Protein AF-A0A4P5YP38-F1 (afdb_monomer_lite)

Secondary structure (DSSP, 8-state):
-------TT-EEHHHHHHHHT--HHHHHHHHHHHS-S-PEEPTTS-EEE-HHHHHHHHHHHHHHHTT--HHHHEETTEE--S--TTTS--PPP-HHHHTSPPPPTTHHHHHHHHHHHHHHTT-HHHHHHHHHHHHHHS-TTTHIIIIIHHHHHHHHHHHHTT-PPTTTHHHHHHHHHHHHHHHHHSPPPTTPEEEEESSSSHHHHHHHHHHHHHHHHTT--EEE-SSPSSSS--SSS--EEEEESS--S-----BPSSSS-THHHHHHTT-----------

pLDDT: mean 73.92, std 20.66, range [22.69, 97.19]

Sequence (281 aa):
MVASNLPDGMLTIHQVAEATGLTPSLLRIWESRYGWPTPRRLANGYRTYHPRQLDDIRRVAELVHAGKPIGSIISDGLPSWPSDPARAPRRPRLSAARGLPAAPAGEAASLREDLLNALENDRAPAAEAALQRLAWVVRPADEALSGLLPALVGSAELAAAGRPLRDGNRLLELVANRARQLLRASRAAPGAVRIAPLGACLEARAVAAVAAWLLTMRGTSVVLSDAALGEGCGQAGWWLAADKAPASGPDGRIDSLGLDGAVAVATLLREALPWRVAKAA

Foldseek 3Di:
DDPDPDPPQKDFLVRLCVLQVHDSVVQVVCCVPQVPPPFDADPVRTGIDHPVSSVVSNQLSVVVVVVDDSVVQRDNNDGDHPDDPVPDPPQDQLCLLVPQDAFDPDPLNVLLVQLSVCLSVLNQVSNQVSLVVCVVPPDLLRSLNSRLSSLLSSQLSCVVVVHGRVVSLVVLVSLLVSLVVSLVVDDADPFAKEKEFQEDDSSSSSVRSSLQSLLVSVVGRYDYDPDHHDHDPPPSWGWMFIDTPPDDDRPGDTHTCDPPDSCGVVVSVPDSDDDDDDDDD

Structure (mmCIF, N/CA/C/O backbone):
data_AF-A0A4P5YP38-F1
#
_entry.id   AF-A0A4P5YP38-F1
#
loop_
_atom_site.group_PDB
_atom_site.id
_atom_site.type_symbol
_atom_site.label_atom_id
_atom_site.label_alt_id
_atom_site.label_comp_id
_atom_site.label_asym_id
_atom_site.label_entity_id
_atom_site.label_seq_id
_atom_site.pdbx_PDB_ins_code
_atom_site.Cartn_x
_atom_site.Cartn_y
_atom_site.Cartn_z
_atom_site.occupancy
_atom_site.B_iso_or_equiv
_atom_site.auth_seq_id
_atom_site.auth_comp_id
_atom_site.auth_asym_id
_atom_site.auth_atom_id
_atom_site.pdbx_PDB_model_num
ATOM 1 N N . MET A 1 1 ? -28.132 9.663 53.295 1.00 35.62 1 MET A N 1
ATOM 2 C CA . MET A 1 1 ? -28.978 9.721 52.084 1.00 35.62 1 MET A CA 1
ATOM 3 C C . MET A 1 1 ? -29.095 11.180 51.676 1.00 35.62 1 MET A C 1
ATOM 5 O O . MET A 1 1 ? -29.739 11.930 52.391 1.00 35.62 1 MET A O 1
ATOM 9 N N . VAL A 1 2 ? -28.410 11.609 50.612 1.00 40.59 2 VAL A N 1
ATOM 10 C CA . VAL A 1 2 ? -28.562 12.968 50.061 1.00 40.59 2 VAL A CA 1
ATOM 11 C C . VAL A 1 2 ? -29.213 12.819 48.694 1.00 40.59 2 VAL A C 1
ATOM 13 O O . VAL A 1 2 ? -28.587 12.329 47.756 1.00 40.59 2 VAL A O 1
ATOM 16 N N . ALA A 1 3 ? -30.492 13.177 48.621 1.00 44.34 3 ALA A N 1
ATOM 17 C CA . ALA A 1 3 ? -31.224 13.318 47.374 1.00 44.34 3 ALA A CA 1
ATOM 18 C C . ALA A 1 3 ? -30.695 14.568 46.656 1.00 44.34 3 ALA A C 1
ATOM 20 O O . ALA A 1 3 ? -31.092 15.693 46.948 1.00 44.34 3 ALA A O 1
ATOM 21 N N . SER A 1 4 ? -29.721 14.373 45.771 1.00 54.34 4 SER A N 1
ATOM 22 C CA . SER A 1 4 ? -29.207 15.430 44.903 1.00 54.34 4 SER A CA 1
ATOM 23 C C . SER A 1 4 ? -30.188 15.632 43.754 1.00 54.34 4 SER A C 1
ATOM 25 O O . SER A 1 4 ? -30.425 14.695 42.995 1.00 54.34 4 SER A O 1
ATOM 27 N N . ASN A 1 5 ? -30.732 16.845 43.634 1.00 54.81 5 ASN A N 1
ATOM 28 C CA . ASN A 1 5 ? -31.546 17.316 42.511 1.00 54.81 5 ASN A CA 1
ATOM 29 C C . ASN A 1 5 ? -30.750 17.166 41.198 1.00 54.81 5 ASN A C 1
ATOM 31 O O . ASN A 1 5 ? -29.996 18.056 40.798 1.00 54.81 5 ASN A O 1
ATOM 35 N N . LEU A 1 6 ? -30.838 1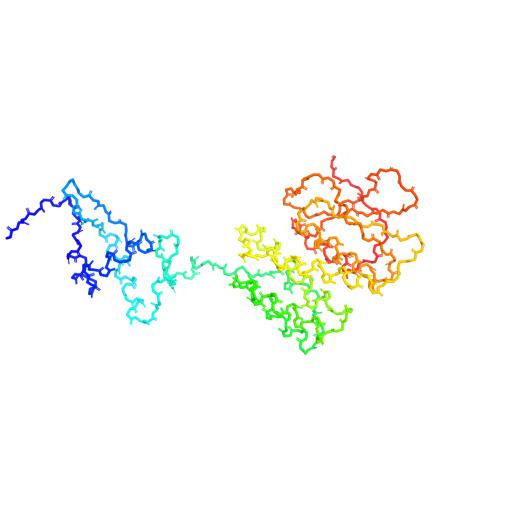5.996 40.570 1.00 61.91 6 LEU A N 1
ATOM 36 C CA . LEU A 1 6 ? -30.317 15.761 39.231 1.00 61.91 6 LEU A CA 1
ATOM 37 C C . LEU A 1 6 ? -31.281 16.426 38.245 1.00 61.91 6 LEU A C 1
ATOM 39 O O . LEU A 1 6 ? -32.489 16.268 38.405 1.00 61.91 6 LEU A O 1
ATOM 43 N N . PRO A 1 7 ? -30.788 17.164 37.238 1.00 63.50 7 PRO A N 1
ATOM 44 C CA . PRO A 1 7 ? -31.647 17.649 36.164 1.00 63.50 7 PRO A CA 1
ATOM 45 C C . PRO A 1 7 ? -32.376 16.464 35.514 1.00 63.50 7 PRO A C 1
ATOM 47 O O . PRO A 1 7 ? -31.765 15.406 35.330 1.00 63.50 7 PRO A O 1
ATOM 50 N N . ASP A 1 8 ? -33.664 16.644 35.207 1.00 64.56 8 ASP A N 1
ATOM 51 C CA . ASP A 1 8 ? -34.592 15.563 34.853 1.00 64.56 8 ASP A CA 1
ATOM 52 C C . ASP A 1 8 ? -33.991 14.560 33.859 1.00 64.56 8 ASP A C 1
ATOM 54 O O . ASP A 1 8 ? -33.591 14.894 32.741 1.00 64.56 8 ASP A O 1
ATOM 58 N N . GLY A 1 9 ? -33.901 13.305 34.306 1.00 75.25 9 GLY A N 1
ATOM 59 C CA . GLY A 1 9 ? -33.415 12.174 33.519 1.00 75.25 9 GLY A CA 1
ATOM 60 C C . GLY A 1 9 ? -31.901 11.934 33.537 1.00 75.25 9 GLY A C 1
ATOM 61 O O . GLY A 1 9 ? -31.472 10.916 33.006 1.00 75.25 9 GLY A O 1
ATOM 62 N N . MET A 1 10 ? -31.066 12.790 34.138 1.00 83.19 10 MET A N 1
ATOM 63 C CA . MET A 1 10 ? -29.625 12.507 34.239 1.00 83.19 10 MET A CA 1
ATOM 64 C C . MET A 1 10 ? -29.289 11.477 35.321 1.00 83.19 10 MET A C 1
ATOM 66 O O . MET A 1 10 ? -29.882 11.446 36.396 1.00 83.19 10 MET A O 1
ATOM 70 N N . LEU A 1 11 ? -28.270 10.662 35.047 1.00 88.00 11 LEU A N 1
ATOM 71 C CA . LEU A 1 11 ? -27.847 9.554 35.900 1.00 88.00 11 LEU A CA 1
ATOM 72 C C . LEU A 1 11 ? -26.473 9.815 36.508 1.00 88.00 11 LEU A C 1
ATOM 74 O O . LEU A 1 11 ? -25.556 10.280 35.836 1.00 88.00 11 LEU A O 1
ATOM 78 N N . THR A 1 12 ? -26.298 9.471 37.777 1.00 93.25 12 THR A N 1
ATOM 79 C CA . THR A 1 12 ? -24.990 9.481 38.443 1.00 93.25 12 THR A CA 1
ATOM 80 C C . THR A 1 12 ? -24.122 8.313 37.982 1.00 93.25 12 THR A C 1
ATOM 82 O O . THR A 1 12 ? -24.615 7.297 37.497 1.00 93.25 12 THR A O 1
ATOM 85 N N . ILE A 1 13 ? -22.810 8.405 38.215 1.00 93.25 13 ILE A N 1
ATOM 86 C CA . ILE A 1 13 ? -21.891 7.290 37.937 1.00 93.25 13 ILE A CA 1
ATOM 87 C C . ILE A 1 13 ? -22.262 5.997 38.681 1.00 93.25 13 ILE A C 1
ATOM 89 O O . ILE A 1 13 ? -22.020 4.916 38.158 1.00 93.25 13 ILE A O 1
ATOM 93 N N . HIS A 1 14 ? -22.859 6.098 39.874 1.00 92.50 14 HIS A N 1
ATOM 94 C CA . HIS A 1 14 ? -23.302 4.932 40.641 1.00 92.50 14 HIS A CA 1
ATOM 95 C C . HIS A 1 14 ? -24.531 4.277 40.009 1.00 92.50 14 HIS A C 1
ATOM 97 O O . HIS A 1 14 ? -24.543 3.063 39.850 1.00 92.50 14 HIS A O 1
ATOM 103 N N . GLN A 1 15 ? -25.504 5.074 39.561 1.00 91.94 15 GLN A N 1
ATOM 104 C CA . GLN A 1 15 ? -26.675 4.562 38.840 1.00 91.94 15 GLN A CA 1
ATOM 105 C C . GLN A 1 15 ? -26.286 3.925 37.499 1.00 91.94 15 GLN A C 1
ATOM 107 O O . GLN A 1 15 ? -26.813 2.879 37.136 1.00 91.94 15 GLN A O 1
ATOM 112 N N . VAL A 1 16 ? -25.334 4.518 36.769 1.00 92.50 16 VAL A N 1
ATOM 113 C CA . VAL A 1 16 ? -24.811 3.936 35.520 1.00 92.50 16 VAL A CA 1
ATOM 114 C C . VAL A 1 16 ? -24.068 2.627 35.786 1.00 92.50 16 VAL A C 1
ATOM 116 O O . VAL A 1 16 ? -24.263 1.661 35.052 1.00 92.50 16 VAL A O 1
ATOM 119 N N . ALA A 1 17 ? -23.238 2.575 36.830 1.00 93.56 17 ALA A N 1
ATOM 120 C CA . ALA A 1 17 ? -22.525 1.367 37.243 1.00 93.56 17 ALA A CA 1
ATOM 121 C C . ALA A 1 17 ? -23.495 0.219 37.568 1.00 93.56 17 ALA A C 1
ATOM 123 O O . ALA A 1 17 ? -23.370 -0.870 37.014 1.00 93.56 17 ALA A O 1
ATOM 124 N N . GLU A 1 18 ? -24.515 0.492 38.381 1.00 92.38 18 GLU A N 1
ATOM 125 C CA . GLU A 1 18 ? -25.563 -0.474 38.724 1.00 92.38 18 GLU A CA 1
ATOM 126 C C . GLU A 1 18 ? -26.318 -0.967 37.479 1.00 92.38 18 GLU A C 1
ATOM 128 O O . GLU A 1 18 ? -26.490 -2.166 37.283 1.00 92.38 18 GLU A O 1
ATOM 133 N N . ALA A 1 19 ? -26.682 -0.055 36.575 1.00 89.56 19 ALA A N 1
ATOM 134 C CA . ALA A 1 19 ? -27.442 -0.372 35.369 1.00 89.56 19 ALA A CA 1
ATOM 135 C C . ALA A 1 19 ? -26.646 -1.084 34.255 1.00 89.56 19 ALA A C 1
ATOM 137 O O . ALA A 1 19 ? -27.251 -1.50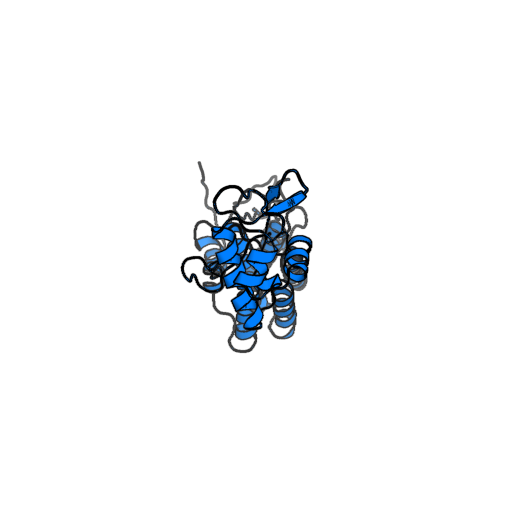4 33.265 1.00 89.56 19 ALA A O 1
ATOM 138 N N . THR A 1 20 ? -25.316 -1.162 34.364 1.00 90.81 20 THR A N 1
ATOM 139 C CA . THR A 1 20 ? -24.418 -1.746 33.342 1.00 90.81 20 THR A CA 1
ATOM 140 C C . THR A 1 20 ? -23.585 -2.913 33.867 1.00 90.81 20 THR A C 1
ATOM 142 O O . THR A 1 20 ? -22.894 -3.564 33.086 1.00 90.81 20 THR A O 1
ATOM 145 N N . GLY A 1 21 ? -23.609 -3.168 35.179 1.00 91.25 21 GLY A N 1
ATOM 146 C CA . GLY A 1 21 ? -22.747 -4.159 35.829 1.00 91.25 21 GLY A CA 1
ATOM 147 C C . GLY A 1 21 ? -21.264 -3.766 35.877 1.00 91.25 21 GLY A C 1
ATOM 148 O O . GLY A 1 21 ? -20.426 -4.576 36.268 1.00 91.25 21 GLY A O 1
ATOM 149 N N . LEU A 1 22 ? -20.910 -2.538 35.484 1.00 93.12 22 LEU A N 1
ATOM 150 C CA . LEU A 1 22 ? -19.542 -2.019 35.551 1.00 93.12 22 LEU A CA 1
ATOM 151 C C . LEU A 1 22 ? -19.266 -1.384 36.918 1.00 93.12 22 LEU A C 1
ATOM 153 O O . LEU A 1 22 ? -20.172 -0.932 37.609 1.00 93.12 22 LEU A O 1
ATOM 157 N N . THR A 1 23 ? -17.992 -1.258 37.299 1.00 94.62 23 THR A N 1
ATOM 158 C CA . THR A 1 23 ? -17.627 -0.494 38.504 1.00 94.62 23 THR A CA 1
ATOM 159 C C . THR A 1 23 ? -17.466 1.000 38.186 1.00 94.62 23 THR A C 1
ATOM 161 O O . THR A 1 23 ? -16.978 1.352 37.105 1.00 94.62 23 THR A O 1
ATOM 164 N N . PRO A 1 24 ? -17.771 1.919 39.128 1.00 95.44 24 PRO A N 1
ATOM 165 C CA . PRO A 1 24 ? -17.504 3.348 38.940 1.00 95.44 24 PRO A CA 1
ATOM 166 C C . PRO A 1 24 ? -16.032 3.650 38.625 1.00 95.44 24 PRO A C 1
ATOM 168 O O . PRO A 1 24 ? -15.732 4.587 37.888 1.00 95.44 24 PRO A O 1
ATOM 171 N N . SER A 1 25 ? -15.106 2.855 39.169 1.00 95.12 25 SER A N 1
ATOM 172 C CA . SER A 1 25 ? -13.671 2.968 38.895 1.00 95.12 25 SER A CA 1
ATOM 173 C C . SER A 1 25 ? -13.334 2.632 37.442 1.00 95.12 25 SER A C 1
ATOM 175 O O . SER A 1 25 ? -12.561 3.356 36.821 1.00 95.12 25 SER A O 1
ATOM 177 N N . LEU A 1 26 ? -13.948 1.591 36.872 1.00 93.81 26 LEU A N 1
ATOM 178 C CA . LEU A 1 26 ? -13.728 1.203 35.479 1.00 93.81 26 LEU A CA 1
ATOM 179 C C . LEU A 1 26 ? -14.237 2.272 34.503 1.00 93.81 26 LEU A C 1
ATOM 181 O O . LEU A 1 26 ? -13.518 2.639 33.578 1.00 93.81 26 LEU A O 1
ATOM 185 N N . LEU A 1 27 ? -15.415 2.850 34.768 1.00 94.00 27 LEU A N 1
ATOM 186 C CA . LEU A 1 27 ? -15.954 3.968 33.982 1.00 94.00 27 LEU A CA 1
ATOM 187 C C . LEU A 1 27 ? -15.015 5.187 33.983 1.00 94.00 27 LEU A C 1
ATOM 189 O O . LEU A 1 27 ? -14.834 5.823 32.948 1.00 94.00 27 LEU A O 1
ATOM 193 N N . ARG A 1 28 ? -14.371 5.489 35.120 1.00 94.06 28 ARG A N 1
ATOM 194 C CA . ARG A 1 28 ? -13.370 6.570 35.220 1.00 94.06 28 ARG A CA 1
ATOM 195 C C . ARG A 1 28 ? -12.100 6.264 34.428 1.00 94.06 28 ARG A C 1
ATOM 197 O O . ARG A 1 28 ? -11.549 7.169 33.813 1.00 94.06 28 ARG A O 1
ATOM 204 N N . ILE A 1 29 ? -11.639 5.010 34.445 1.00 94.19 29 ILE A N 1
ATOM 205 C CA . ILE A 1 29 ? -10.477 4.578 33.653 1.00 94.19 29 ILE A CA 1
ATOM 206 C C . ILE A 1 29 ? -10.779 4.714 32.160 1.00 94.19 29 ILE A C 1
ATOM 208 O O . ILE A 1 29 ? -9.927 5.176 31.402 1.00 94.19 29 ILE A O 1
ATOM 212 N N . TRP A 1 30 ? -11.983 4.324 31.735 1.00 94.31 30 TRP A N 1
ATOM 213 C CA . TRP A 1 30 ? -12.404 4.462 30.345 1.00 94.31 30 TRP A CA 1
ATOM 214 C C . TRP A 1 30 ? -12.433 5.934 29.925 1.00 94.31 30 TRP A C 1
ATOM 216 O O . TRP A 1 30 ? -11.778 6.283 28.942 1.00 94.31 30 TRP A O 1
ATOM 226 N N . GLU A 1 31 ? -13.067 6.799 30.727 1.00 92.31 31 GLU A N 1
ATOM 227 C CA . GLU A 1 31 ? -13.084 8.254 30.515 1.00 92.31 31 GLU A CA 1
ATOM 228 C C . GLU A 1 31 ? -11.660 8.808 30.372 1.00 92.31 31 GLU A C 1
ATOM 230 O O . GLU A 1 31 ? -11.364 9.496 29.400 1.00 92.31 31 GLU A O 1
ATOM 235 N N . SER A 1 32 ? -10.749 8.484 31.297 1.00 91.75 32 SER A N 1
ATOM 236 C CA . SER A 1 32 ? -9.389 9.035 31.273 1.00 91.75 32 SER A CA 1
ATOM 237 C C . SER A 1 32 ? -8.539 8.519 30.114 1.00 91.75 32 SER A C 1
ATOM 239 O O . SER A 1 32 ? -7.690 9.245 29.610 1.00 91.75 32 SER A O 1
ATOM 241 N N . ARG A 1 33 ? -8.720 7.251 29.721 1.00 86.12 33 ARG A N 1
ATOM 242 C CA . ARG A 1 33 ? -7.856 6.588 28.734 1.00 86.12 33 ARG A CA 1
ATOM 243 C C . ARG A 1 33 ? -8.333 6.796 27.303 1.00 86.12 33 ARG A C 1
ATOM 245 O O . ARG A 1 33 ? -7.506 6.886 26.403 1.00 86.12 33 ARG A O 1
ATOM 252 N N . TYR A 1 34 ? -9.645 6.829 27.100 1.00 84.81 34 TYR A N 1
ATOM 253 C CA . TYR A 1 34 ? -10.256 6.867 25.775 1.00 84.81 34 TYR A CA 1
ATOM 254 C C . TYR A 1 34 ? -11.081 8.132 25.530 1.00 84.81 34 TYR A C 1
ATOM 256 O O . TYR A 1 34 ? -11.634 8.278 24.448 1.00 84.81 34 TYR A O 1
ATOM 264 N N . GLY A 1 35 ? -11.210 9.030 26.514 1.00 85.12 35 GLY A N 1
ATOM 265 C CA . GLY A 1 35 ? -12.087 10.204 26.416 1.00 85.12 35 GLY A CA 1
ATOM 266 C C . GLY A 1 35 ? -13.582 9.864 26.459 1.00 85.12 35 GLY A C 1
ATOM 267 O O . GLY A 1 35 ? -14.423 10.741 26.252 1.00 85.12 35 GLY A O 1
ATOM 268 N N . TRP A 1 36 ? -13.920 8.598 26.730 1.00 89.56 36 TRP A N 1
ATOM 269 C CA . TRP A 1 36 ? -15.277 8.067 26.701 1.00 89.56 36 TRP A CA 1
ATOM 270 C C . TRP A 1 36 ? -15.513 7.092 27.865 1.00 89.56 36 TRP A C 1
ATOM 272 O O . TRP A 1 36 ? -14.648 6.258 28.122 1.00 89.56 36 TRP A O 1
ATOM 282 N N . PRO A 1 37 ? -16.675 7.108 28.538 1.00 89.31 37 PRO A N 1
ATOM 283 C CA . PRO A 1 37 ? -17.809 7.996 28.297 1.00 89.31 37 PRO A CA 1
ATOM 284 C C . PRO A 1 37 ? -17.490 9.445 28.675 1.00 89.31 37 PRO A C 1
ATOM 286 O O . PRO A 1 37 ? -16.564 9.710 29.434 1.00 89.31 37 PRO A O 1
ATOM 289 N N . THR A 1 38 ? -18.254 10.383 28.118 1.00 86.25 38 THR A N 1
ATOM 290 C CA . THR A 1 38 ? -18.060 11.831 28.287 1.00 86.25 38 THR A CA 1
ATOM 291 C C . THR A 1 38 ? -19.133 12.379 29.237 1.00 86.25 38 THR A C 1
ATOM 293 O O . THR A 1 38 ? -20.183 12.830 28.771 1.00 86.25 38 THR A O 1
ATOM 296 N N . PRO A 1 39 ? -18.949 12.277 30.566 1.00 87.75 39 PRO A N 1
ATOM 297 C CA . PRO A 1 39 ? -19.933 12.750 31.530 1.00 87.75 39 PRO A CA 1
ATOM 298 C C . PRO A 1 39 ? -20.028 14.274 31.532 1.00 87.75 39 PRO A C 1
ATOM 300 O O . PRO A 1 39 ? -19.021 14.983 31.482 1.00 87.75 39 PRO A O 1
ATOM 303 N N . ARG A 1 40 ? -21.238 14.793 31.737 1.00 86.19 40 ARG A N 1
ATOM 304 C CA . ARG A 1 40 ? -21.428 16.189 32.126 1.00 86.19 40 ARG A CA 1
ATOM 305 C C . ARG A 1 40 ? -21.059 16.348 33.597 1.00 86.19 40 ARG A C 1
ATOM 307 O O . ARG A 1 40 ? -21.452 15.535 34.437 1.00 86.19 40 ARG A O 1
ATOM 314 N N . ARG A 1 41 ? -20.332 17.413 33.928 1.00 85.31 41 ARG A N 1
ATOM 315 C CA . ARG A 1 41 ? -20.036 17.766 35.321 1.00 85.31 41 ARG A CA 1
ATOM 316 C C . ARG A 1 41 ? -21.058 18.769 35.844 1.00 85.31 41 ARG A C 1
ATOM 318 O O . ARG A 1 41 ? -21.349 19.762 35.181 1.00 85.31 41 ARG A O 1
ATOM 325 N N . LEU A 1 42 ? -21.607 18.487 37.021 1.00 82.69 42 LEU A N 1
ATOM 326 C CA . LEU A 1 42 ? -22.415 19.437 37.784 1.00 82.69 42 LEU A CA 1
ATOM 327 C C . LEU A 1 42 ? -21.511 20.478 38.467 1.00 82.69 42 LEU A C 1
ATOM 329 O O . LEU A 1 42 ? -20.303 20.276 38.585 1.00 82.69 42 LEU A O 1
ATOM 333 N N . ALA A 1 43 ? -22.097 21.576 38.957 1.00 78.94 43 ALA A N 1
ATOM 334 C CA . ALA A 1 43 ? -21.366 22.660 39.630 1.00 78.94 43 ALA A CA 1
ATOM 335 C C . ALA A 1 43 ? -20.565 22.191 40.862 1.00 78.94 43 ALA A C 1
ATOM 337 O O . ALA A 1 43 ? -19.531 22.754 41.197 1.00 78.94 43 ALA A O 1
ATOM 338 N N . ASN A 1 44 ? -21.013 21.114 41.502 1.00 79.88 44 ASN A N 1
ATOM 339 C CA . ASN A 1 44 ? -20.350 20.455 42.627 1.00 79.88 44 ASN A CA 1
ATOM 340 C C . ASN A 1 44 ? -19.290 19.412 42.195 1.00 79.88 44 ASN A C 1
ATOM 342 O O . ASN A 1 44 ? -18.790 18.662 43.028 1.00 79.88 44 ASN A O 1
ATOM 346 N N . GLY A 1 45 ? -18.970 19.319 40.900 1.00 82.62 45 GLY A N 1
ATOM 347 C CA . GLY A 1 45 ? -17.933 18.441 40.351 1.00 82.62 45 GLY A CA 1
ATOM 348 C C . GLY A 1 45 ? -18.349 16.983 40.120 1.00 82.62 45 GLY A C 1
ATOM 349 O O . GLY A 1 45 ? -17.545 16.199 39.605 1.00 82.62 45 GLY A O 1
ATOM 350 N N . TYR A 1 46 ? -19.587 16.598 40.450 1.00 86.31 46 TYR A N 1
ATOM 351 C CA . TYR A 1 46 ? -20.071 15.233 40.227 1.00 86.31 46 TYR A CA 1
ATOM 352 C C . TYR A 1 46 ? -20.327 14.948 38.743 1.00 86.31 46 TYR A C 1
ATOM 354 O O . TYR A 1 46 ? -20.763 15.816 37.985 1.00 86.31 46 TYR A O 1
ATOM 362 N N . ARG A 1 47 ? -20.067 13.699 38.337 1.00 89.56 47 ARG A N 1
ATOM 363 C CA . ARG A 1 47 ? -20.308 13.196 36.978 1.00 89.56 47 ARG A CA 1
ATOM 364 C C . ARG A 1 47 ? -21.755 12.765 36.807 1.00 89.56 47 ARG A C 1
ATOM 366 O O . ARG A 1 47 ? -22.264 11.979 37.609 1.00 89.56 47 ARG A O 1
ATOM 373 N N . THR A 1 48 ? -22.350 13.225 35.719 1.00 89.12 48 THR A N 1
ATOM 374 C CA . THR A 1 48 ? -23.710 12.899 35.301 1.00 89.12 48 THR A CA 1
ATOM 375 C C . THR A 1 48 ? -23.727 12.465 33.843 1.00 89.12 48 THR A C 1
ATOM 377 O O . THR A 1 48 ? -22.964 12.980 33.027 1.00 89.12 48 THR A O 1
ATOM 380 N N . TYR A 1 49 ? -24.580 11.500 33.526 1.00 84.94 49 TYR A N 1
ATOM 381 C CA . TYR A 1 49 ? -24.688 10.870 32.217 1.00 84.94 49 TYR A CA 1
ATOM 382 C C . TYR A 1 49 ? -26.110 11.030 31.697 1.00 84.94 49 TYR A C 1
ATOM 384 O O . TYR A 1 49 ? -27.079 10.949 32.453 1.00 84.94 49 TYR A O 1
ATOM 392 N N . HIS A 1 50 ? -26.234 11.249 30.395 1.00 83.50 50 HIS A N 1
ATOM 393 C CA . HIS A 1 50 ? -27.532 11.282 29.736 1.00 83.50 50 HIS A CA 1
ATOM 394 C C . HIS A 1 50 ? -28.060 9.844 29.543 1.00 83.50 50 HIS A C 1
ATOM 396 O O . HIS A 1 50 ? -27.249 8.960 29.267 1.00 83.50 50 HIS A O 1
ATOM 402 N N . PRO A 1 51 ? -29.380 9.579 29.586 1.00 77.19 51 PRO A N 1
ATOM 403 C CA . PRO A 1 51 ? -29.936 8.241 29.344 1.00 77.19 51 PRO A CA 1
ATOM 404 C C . PRO A 1 51 ? -29.453 7.594 28.042 1.00 77.19 51 PRO A C 1
ATOM 406 O O . PRO A 1 51 ? -29.020 6.453 28.044 1.00 77.19 51 PRO A O 1
ATOM 409 N N . ARG A 1 52 ? -29.396 8.357 26.943 1.00 73.44 52 ARG A N 1
ATOM 410 C CA . ARG A 1 52 ? -28.813 7.875 25.671 1.00 73.44 52 ARG A CA 1
ATOM 411 C C . ARG A 1 52 ? -27.368 7.373 25.809 1.00 73.44 52 ARG A C 1
ATOM 413 O O . ARG A 1 52 ? -26.992 6.410 25.163 1.00 73.44 52 ARG A O 1
ATOM 420 N N . GLN A 1 53 ? -26.568 8.011 26.663 1.00 81.81 53 GLN A N 1
ATOM 421 C CA . GLN A 1 53 ? -25.191 7.592 26.922 1.00 81.81 53 GLN A CA 1
ATOM 422 C C . GLN A 1 53 ? -25.141 6.325 27.785 1.00 81.81 53 GLN A C 1
ATOM 424 O O . GLN A 1 53 ? -24.197 5.554 27.660 1.00 81.81 53 GLN A O 1
ATOM 429 N N . LEU A 1 54 ? -26.148 6.079 28.634 1.00 85.94 54 LEU A N 1
ATOM 430 C CA . LEU A 1 54 ? -26.269 4.812 29.358 1.00 85.94 54 LEU A CA 1
ATOM 431 C C . LEU A 1 54 ? -26.447 3.639 28.391 1.00 85.94 54 LEU A C 1
ATOM 433 O O . LEU A 1 54 ? -25.804 2.612 28.587 1.00 85.94 54 LEU A O 1
ATOM 437 N N . ASP A 1 55 ? -27.283 3.780 27.364 1.00 82.62 55 ASP A N 1
ATOM 438 C CA . ASP A 1 55 ? -27.522 2.701 26.398 1.00 82.62 55 ASP A CA 1
ATOM 439 C C . ASP A 1 55 ? -26.247 2.344 25.623 1.00 82.62 55 ASP A C 1
ATOM 441 O O . ASP A 1 55 ? -25.918 1.166 25.463 1.00 82.62 55 ASP A O 1
ATOM 445 N N . ASP A 1 56 ? -25.454 3.353 25.255 1.00 84.81 56 ASP A N 1
ATOM 446 C CA . ASP A 1 56 ? -24.125 3.137 24.688 1.00 84.81 56 ASP A CA 1
ATOM 447 C C . ASP A 1 56 ? -23.198 2.430 25.702 1.00 84.81 56 ASP A C 1
ATOM 449 O O . ASP A 1 56 ? -22.546 1.432 25.389 1.00 84.81 56 ASP A O 1
ATOM 453 N N . ILE A 1 57 ? -23.156 2.886 26.957 1.00 91.25 57 ILE A N 1
ATOM 454 C CA . ILE A 1 57 ? -22.334 2.251 28.002 1.00 91.25 57 ILE A CA 1
ATOM 455 C C . ILE A 1 57 ? -22.717 0.782 28.209 1.00 91.25 57 ILE A C 1
ATOM 457 O O . ILE A 1 57 ? -21.822 -0.057 28.317 1.00 91.25 57 ILE A O 1
ATOM 461 N N . ARG A 1 58 ? -24.012 0.449 28.189 1.00 90.44 58 ARG A N 1
ATOM 462 C CA . ARG A 1 58 ? -24.496 -0.937 28.274 1.00 90.44 58 ARG A CA 1
ATOM 463 C C . ARG A 1 58 ? -23.988 -1.777 27.113 1.00 90.44 58 ARG A C 1
ATOM 465 O O . ARG A 1 58 ? -23.393 -2.826 27.335 1.00 90.44 58 ARG A O 1
ATOM 472 N N . ARG A 1 59 ? -24.134 -1.288 25.882 1.00 88.38 59 ARG A N 1
ATOM 473 C CA . ARG A 1 59 ? -23.704 -2.030 24.693 1.00 88.38 59 ARG A CA 1
ATOM 474 C C . ARG A 1 59 ? -22.184 -2.220 24.647 1.00 88.38 59 ARG A C 1
ATOM 476 O O . ARG A 1 59 ? -21.714 -3.285 24.252 1.00 88.38 59 ARG A O 1
ATOM 483 N N . VAL A 1 60 ? -21.386 -1.236 25.079 1.00 89.62 60 VAL A N 1
ATOM 484 C CA . VAL A 1 60 ? -19.926 -1.426 25.217 1.00 89.62 60 VAL A CA 1
ATOM 485 C C . VAL A 1 60 ? -19.617 -2.443 26.311 1.00 89.62 60 VAL A C 1
ATOM 487 O O . VAL A 1 60 ? -18.768 -3.308 26.098 1.00 89.62 60 VAL A O 1
ATOM 490 N N . ALA A 1 61 ? -20.308 -2.377 27.454 1.00 90.62 61 ALA A N 1
ATOM 491 C CA . ALA A 1 61 ? -20.140 -3.343 28.532 1.00 90.62 61 ALA A CA 1
ATOM 492 C C . ALA A 1 61 ? -20.384 -4.771 28.030 1.00 90.62 61 ALA A C 1
ATOM 494 O O . ALA A 1 61 ? -19.533 -5.629 28.242 1.00 90.62 61 ALA A O 1
ATOM 495 N N . GLU A 1 62 ? -21.479 -5.026 27.314 1.00 89.00 62 GLU A N 1
ATOM 496 C CA . GLU A 1 62 ? -21.796 -6.339 26.734 1.00 89.00 62 GLU A CA 1
ATOM 497 C C . GLU A 1 62 ? -20.679 -6.861 25.820 1.00 89.00 62 GLU A C 1
ATOM 499 O O . GLU A 1 62 ? -20.250 -8.008 25.941 1.00 89.00 62 GLU A O 1
ATOM 504 N N . LEU A 1 63 ? -20.149 -6.010 24.938 1.00 86.06 63 LEU A N 1
ATOM 505 C CA . LEU A 1 63 ? -19.068 -6.383 24.022 1.00 86.06 63 LEU A CA 1
ATOM 506 C C . LEU A 1 63 ? -17.758 -6.698 24.753 1.00 86.06 63 LEU A C 1
ATOM 508 O O . LEU A 1 63 ? -17.041 -7.619 24.357 1.00 86.06 63 LEU A O 1
ATOM 512 N N . VAL A 1 64 ? -17.451 -5.950 25.814 1.00 89.31 64 VAL A N 1
ATOM 513 C CA . VAL A 1 64 ? -16.281 -6.206 26.662 1.00 89.31 64 VAL A CA 1
ATOM 514 C C . VAL A 1 64 ? -16.447 -7.515 27.433 1.00 89.31 64 VAL A C 1
ATOM 516 O O . VAL A 1 64 ? -15.514 -8.316 27.460 1.00 89.31 64 VAL A O 1
ATOM 519 N N . HIS A 1 65 ? -17.633 -7.786 27.987 1.00 87.00 65 HIS A N 1
ATOM 520 C CA . HIS A 1 65 ? -17.938 -9.068 28.632 1.00 87.00 65 HIS A CA 1
ATOM 521 C C . HIS A 1 65 ? -17.872 -10.242 27.644 1.00 87.00 65 HIS A C 1
ATOM 523 O O . HIS A 1 65 ? -17.436 -11.328 28.014 1.00 87.00 65 HIS A O 1
ATOM 529 N N . ALA A 1 66 ? -18.204 -10.016 26.369 1.00 83.88 66 ALA A N 1
ATOM 530 C CA . ALA A 1 66 ? -18.021 -10.980 25.283 1.00 83.88 66 ALA A CA 1
ATOM 531 C C . ALA A 1 66 ? -16.553 -11.132 24.814 1.00 83.88 66 ALA A C 1
ATOM 533 O O . ALA A 1 66 ? -16.290 -11.779 23.799 1.00 83.88 66 ALA A O 1
ATOM 534 N N . GLY A 1 67 ? -15.587 -10.531 25.519 1.00 84.62 67 GLY A N 1
ATOM 535 C CA . GLY A 1 67 ? -14.152 -10.696 25.279 1.00 84.62 67 GLY A CA 1
ATOM 536 C C . GLY A 1 67 ? -13.540 -9.728 24.264 1.00 84.62 67 GLY A C 1
ATOM 537 O O . GLY A 1 67 ? -12.369 -9.880 23.912 1.00 84.62 67 GLY A O 1
ATOM 538 N N . LYS A 1 68 ? -14.279 -8.719 23.776 1.00 81.75 68 LYS A N 1
ATOM 539 C CA . LYS A 1 68 ? -13.695 -7.699 22.891 1.00 81.75 68 LYS A CA 1
ATOM 540 C C . LYS A 1 68 ? -12.917 -6.660 23.705 1.00 81.75 68 LYS A C 1
ATOM 542 O O . LYS A 1 68 ? -13.454 -6.101 24.661 1.00 81.75 68 LYS A O 1
ATOM 547 N N . PRO A 1 69 ? -11.675 -6.321 23.321 1.00 84.44 69 PRO A N 1
ATOM 548 C CA . PRO A 1 69 ? -10.924 -5.292 24.026 1.00 84.44 69 PRO A CA 1
ATOM 549 C C . PRO A 1 69 ? -11.561 -3.919 23.784 1.00 84.44 69 PRO A C 1
ATOM 551 O O . PRO A 1 69 ? -11.816 -3.548 22.637 1.00 84.44 69 PRO A O 1
ATOM 554 N N . ILE A 1 70 ? -11.757 -3.125 24.840 1.00 84.88 70 ILE A N 1
ATOM 555 C CA . ILE A 1 70 ? -12.389 -1.798 24.733 1.00 84.88 70 ILE A CA 1
ATOM 556 C C . ILE A 1 70 ? -11.685 -0.861 23.742 1.00 84.88 70 ILE A C 1
ATOM 558 O O . ILE A 1 70 ? -12.354 -0.130 23.021 1.00 84.88 70 ILE A O 1
ATOM 562 N N . GLY A 1 71 ? -10.354 -0.932 23.631 1.00 81.19 71 GLY A N 1
ATOM 563 C CA . GLY A 1 71 ? -9.600 -0.130 22.660 1.00 81.19 71 GLY A CA 1
ATOM 564 C C . GLY A 1 71 ? -9.927 -0.442 21.193 1.00 81.19 71 GLY A C 1
ATOM 565 O O . GLY A 1 71 ? -9.600 0.354 20.328 1.00 81.19 71 GLY A O 1
ATOM 566 N N . SER A 1 72 ? -10.575 -1.578 20.906 1.00 79.50 72 SER A N 1
ATOM 567 C CA . SER A 1 72 ? -11.111 -1.890 19.570 1.00 79.50 72 SER A CA 1
ATOM 568 C C . SER A 1 72 ? -12.540 -1.387 19.354 1.00 79.50 72 SER A C 1
ATOM 570 O O . SER A 1 72 ? -13.000 -1.326 18.218 1.00 79.50 72 SER A O 1
ATOM 572 N N . ILE A 1 73 ? -13.246 -1.059 20.440 1.00 86.38 73 ILE A N 1
ATOM 573 C CA . ILE A 1 73 ? -14.629 -0.579 20.425 1.00 86.38 73 ILE A CA 1
ATOM 574 C C . ILE A 1 73 ? -14.635 0.948 20.396 1.00 86.38 73 ILE A C 1
ATOM 576 O O . ILE A 1 73 ? -15.406 1.528 19.648 1.00 86.38 73 ILE A O 1
ATOM 580 N N . ILE A 1 74 ? -13.779 1.617 21.172 1.00 83.38 74 ILE A N 1
ATOM 581 C CA . ILE A 1 74 ? -13.705 3.082 21.192 1.00 83.38 74 ILE A CA 1
ATOM 582 C C . ILE A 1 74 ? -12.672 3.566 20.171 1.00 83.38 74 ILE A C 1
ATOM 584 O O . ILE A 1 74 ? -11.500 3.207 20.255 1.00 83.38 74 ILE A O 1
ATOM 588 N N . SER A 1 75 ? -13.102 4.388 19.215 1.00 75.00 75 SER A N 1
ATOM 589 C CA . SER A 1 75 ? -12.253 5.040 18.208 1.00 75.00 75 SER A CA 1
ATOM 590 C C . SER A 1 75 ? -12.518 6.544 18.231 1.00 75.00 75 SER A C 1
ATOM 592 O O . SER A 1 75 ? -13.675 6.955 18.257 1.00 75.00 75 SER A O 1
ATOM 594 N N . ASP A 1 76 ? -11.461 7.358 18.280 1.00 73.00 76 ASP A N 1
ATOM 595 C CA . ASP A 1 76 ? -11.538 8.830 18.315 1.00 73.00 76 ASP A CA 1
ATOM 596 C C . ASP A 1 76 ? -12.506 9.392 19.382 1.00 73.00 76 ASP A C 1
ATOM 598 O O . ASP A 1 76 ? -13.195 10.388 19.172 1.00 73.00 76 ASP A O 1
ATOM 602 N N . GLY A 1 77 ? -12.578 8.738 20.549 1.00 70.81 77 GLY A N 1
ATOM 603 C CA . GLY A 1 77 ? -13.419 9.169 21.673 1.00 70.81 77 GLY A CA 1
ATOM 604 C C . GLY A 1 77 ? -14.897 8.778 21.583 1.00 70.81 77 GLY A C 1
ATOM 605 O O . GLY A 1 77 ? -15.692 9.230 22.407 1.00 70.81 77 GLY A O 1
ATOM 606 N N . LEU A 1 78 ? -15.286 7.931 20.624 1.00 75.69 78 LEU A N 1
ATOM 607 C CA . LEU A 1 78 ? -16.665 7.466 20.452 1.00 75.69 78 LEU A CA 1
ATOM 608 C C . LEU A 1 78 ? -16.744 5.939 20.258 1.00 75.69 78 LEU A C 1
ATOM 610 O O . LEU A 1 78 ? -15.818 5.332 19.713 1.00 75.69 78 LEU A O 1
ATOM 614 N N . PRO A 1 79 ? -17.839 5.287 20.694 1.00 75.62 79 PRO A N 1
ATOM 615 C CA . PRO A 1 79 ? -18.038 3.859 20.502 1.00 75.62 79 PRO A CA 1
ATOM 616 C C . PRO A 1 79 ? -18.383 3.535 19.045 1.00 75.62 79 PRO A C 1
ATOM 618 O O . PRO A 1 79 ? -19.303 4.091 18.447 1.00 75.62 79 PRO A O 1
ATOM 621 N N . SER A 1 80 ? -17.636 2.588 18.493 1.00 71.56 80 SER A N 1
ATOM 622 C CA . SER A 1 80 ? -17.824 1.970 17.190 1.00 71.56 80 SER A CA 1
ATOM 623 C C . SER A 1 80 ? -18.510 0.618 17.379 1.00 71.56 80 SER A C 1
ATOM 625 O O . SER A 1 80 ? -17.971 -0.306 17.994 1.00 71.56 80 SER A O 1
ATOM 627 N N . TRP A 1 81 ? -19.743 0.507 16.889 1.00 67.38 81 TRP A N 1
ATOM 628 C CA . TRP A 1 81 ? -20.586 -0.661 17.120 1.00 67.38 81 TRP A CA 1
ATOM 629 C C . TRP A 1 81 ? -20.303 -1.791 16.120 1.00 67.38 81 TRP A C 1
ATOM 631 O O . TRP A 1 81 ? -20.416 -1.570 14.915 1.00 67.38 81 TRP A O 1
ATOM 641 N N . PRO A 1 82 ? -20.068 -3.039 16.573 1.00 58.97 82 PRO A N 1
ATOM 642 C CA . PRO A 1 82 ? -19.892 -4.200 15.692 1.00 58.97 82 PRO A CA 1
ATOM 643 C C . PRO A 1 82 ? -21.151 -4.665 14.936 1.00 58.97 82 PRO A C 1
ATOM 645 O O . PRO A 1 82 ? -21.135 -5.733 14.332 1.00 58.97 82 PRO A O 1
ATOM 648 N N . SER A 1 83 ? -22.250 -3.914 14.973 1.00 50.84 83 SER A N 1
ATOM 649 C CA . SER A 1 83 ? -23.532 -4.329 14.397 1.00 50.84 83 SER A CA 1
ATOM 650 C C . SER A 1 83 ? -24.359 -3.126 13.946 1.00 50.84 83 SER A C 1
ATOM 652 O O . SER A 1 83 ? -25.393 -2.794 14.521 1.00 50.84 83 SER A O 1
ATOM 654 N N . ASP A 1 84 ? -23.856 -2.477 12.901 1.00 43.50 84 ASP A N 1
ATOM 655 C CA . ASP A 1 84 ? -24.666 -1.859 11.854 1.00 43.50 84 ASP A CA 1
ATOM 656 C C . ASP A 1 84 ? -23.957 -2.133 10.510 1.00 43.50 84 ASP A C 1
ATOM 658 O O . ASP A 1 84 ? -22.988 -1.447 10.179 1.00 43.50 84 ASP A O 1
ATOM 662 N N . PRO A 1 85 ? -24.342 -3.165 9.737 1.00 45.34 85 PRO A N 1
ATOM 663 C CA . PRO A 1 85 ? -23.713 -3.453 8.446 1.00 45.34 85 PRO A CA 1
ATOM 664 C C . PRO A 1 85 ? -23.893 -2.315 7.424 1.00 45.34 85 PRO A C 1
ATOM 666 O O . PRO A 1 85 ? -23.163 -2.278 6.432 1.00 45.34 85 PRO A O 1
ATOM 669 N N . ALA A 1 86 ? -24.813 -1.370 7.662 1.00 44.12 86 ALA A N 1
ATOM 670 C CA . ALA A 1 86 ? -24.953 -0.165 6.850 1.00 44.12 86 ALA A CA 1
ATOM 671 C C . ALA A 1 86 ? -23.956 0.944 7.243 1.00 44.12 86 ALA A C 1
ATOM 673 O O . ALA A 1 86 ? -23.685 1.823 6.423 1.00 44.12 86 ALA A O 1
ATOM 674 N N . ARG A 1 87 ? -23.378 0.895 8.455 1.00 40.09 87 ARG A N 1
ATOM 675 C CA . ARG A 1 87 ? -22.494 1.942 9.004 1.00 40.09 87 ARG A CA 1
ATOM 676 C C . ARG A 1 87 ? -21.124 1.456 9.486 1.00 40.09 87 ARG A C 1
ATOM 678 O O . ARG A 1 87 ? -20.297 2.279 9.875 1.00 40.09 87 ARG A O 1
ATOM 685 N N . ALA A 1 88 ? -20.830 0.157 9.412 1.00 43.84 88 ALA A N 1
ATOM 686 C CA . ALA A 1 88 ? -19.451 -0.317 9.447 1.00 43.84 88 ALA A CA 1
ATOM 687 C C . ALA A 1 88 ? -18.669 0.460 8.375 1.00 43.84 88 ALA A C 1
ATOM 689 O O . ALA A 1 88 ? -19.175 0.558 7.250 1.00 43.84 88 ALA A O 1
ATOM 690 N N . PRO A 1 89 ? -17.482 1.030 8.668 1.00 47.38 89 PRO A N 1
ATOM 691 C CA . PRO A 1 89 ? -16.669 1.627 7.622 1.00 47.38 89 PRO A CA 1
ATOM 692 C C . PRO A 1 89 ? -16.449 0.532 6.584 1.00 47.38 89 PRO A C 1
ATOM 694 O O . PRO A 1 89 ? -15.757 -0.454 6.853 1.00 47.38 89 PRO A O 1
ATOM 697 N N . ARG A 1 90 ? -17.122 0.651 5.431 1.00 55.59 90 ARG A N 1
ATOM 698 C CA . ARG A 1 90 ? -16.958 -0.295 4.333 1.00 55.59 90 ARG A CA 1
ATOM 699 C C . ARG A 1 90 ? -15.467 -0.301 4.053 1.00 55.59 90 ARG A C 1
ATOM 701 O O . ARG A 1 90 ? -14.899 0.741 3.719 1.00 55.59 90 ARG A O 1
ATOM 708 N N . ARG A 1 91 ? -14.817 -1.443 4.296 1.00 64.44 91 ARG A N 1
ATOM 709 C CA . ARG A 1 91 ? -13.416 -1.611 3.916 1.00 64.44 91 ARG A CA 1
ATOM 710 C C . ARG A 1 91 ? -13.357 -1.246 2.435 1.00 64.44 91 ARG A C 1
ATOM 712 O O . ARG A 1 91 ? -14.184 -1.770 1.680 1.00 64.44 91 ARG A O 1
ATOM 719 N N . PRO A 1 92 ? -12.511 -0.285 2.046 1.00 69.56 92 PRO A N 1
ATOM 720 C CA . PRO A 1 92 ? -12.465 0.151 0.671 1.00 69.56 92 PRO A CA 1
ATOM 721 C C . PRO A 1 92 ? -12.008 -1.072 -0.105 1.00 69.56 92 PRO A C 1
ATOM 723 O O . PRO A 1 92 ? -10.941 -1.606 0.173 1.00 69.56 92 PRO A O 1
ATOM 726 N N . ARG A 1 93 ? -12.853 -1.588 -0.997 1.00 80.62 93 ARG A N 1
ATOM 727 C CA . ARG A 1 93 ? -12.367 -2.564 -1.965 1.00 80.62 93 ARG A CA 1
ATOM 728 C C . ARG A 1 93 ? -11.534 -1.777 -2.949 1.00 80.62 93 ARG A C 1
ATOM 730 O O . ARG A 1 93 ? -12.072 -0.863 -3.568 1.00 80.62 93 ARG A O 1
ATOM 737 N N . LEU A 1 94 ? -10.261 -2.134 -3.074 1.00 79.31 94 LEU A N 1
ATOM 738 C CA . LEU A 1 94 ? -9.344 -1.471 -3.998 1.00 79.31 94 LEU A CA 1
ATOM 739 C C . LEU A 1 94 ? -9.649 -1.934 -5.421 1.00 79.31 94 LEU A C 1
ATOM 741 O O . LEU A 1 94 ? -8.968 -2.790 -5.977 1.00 79.31 94 LEU A O 1
ATOM 745 N N . SER A 1 95 ? -10.758 -1.450 -5.966 1.00 77.56 95 SER A N 1
ATOM 746 C CA . SER A 1 95 ? -11.302 -1.830 -7.263 1.00 77.56 95 SER A CA 1
ATOM 747 C C . SER A 1 95 ? -10.325 -1.540 -8.399 1.00 77.56 95 SER A C 1
ATOM 749 O O . SER A 1 95 ? -10.153 -2.387 -9.278 1.00 77.56 95 SER A O 1
ATOM 751 N N . ALA A 1 96 ? -9.626 -0.403 -8.347 1.00 70.38 96 ALA A N 1
ATOM 752 C CA . ALA A 1 96 ? -8.628 -0.045 -9.343 1.00 70.38 96 ALA A CA 1
ATOM 753 C C . ALA A 1 96 ? -7.383 -0.932 -9.211 1.00 70.38 96 ALA A C 1
ATOM 755 O O . ALA A 1 96 ? -6.909 -1.471 -10.212 1.00 70.38 96 ALA A O 1
ATOM 756 N N . ALA A 1 97 ? -6.884 -1.153 -7.989 1.00 77.19 97 ALA A N 1
ATOM 757 C CA . ALA A 1 97 ? -5.703 -1.995 -7.769 1.00 77.19 97 ALA A CA 1
ATOM 758 C C . ALA A 1 97 ? -5.968 -3.486 -8.066 1.00 77.19 97 ALA A C 1
ATOM 760 O O . ALA A 1 97 ? -5.124 -4.177 -8.639 1.00 77.19 97 ALA A O 1
ATOM 761 N N . ARG A 1 98 ? -7.160 -3.991 -7.729 1.00 83.56 98 ARG A N 1
ATOM 762 C CA . ARG A 1 98 ? -7.597 -5.364 -8.037 1.00 83.56 98 ARG A CA 1
ATOM 763 C C . ARG A 1 98 ? -7.882 -5.562 -9.525 1.00 83.56 98 ARG A C 1
ATOM 765 O O . ARG A 1 98 ? -7.644 -6.654 -10.028 1.00 83.56 98 ARG A O 1
ATOM 772 N N . GLY A 1 99 ? -8.328 -4.519 -10.227 1.00 72.62 99 GLY A N 1
ATOM 773 C CA . GLY A 1 99 ? -8.571 -4.533 -11.673 1.00 72.62 99 GLY A CA 1
ATOM 774 C C . GLY A 1 99 ? -7.310 -4.511 -12.547 1.00 72.62 99 GLY A C 1
ATOM 775 O O . GLY A 1 99 ? -7.417 -4.639 -13.766 1.00 72.62 99 GLY A O 1
ATOM 776 N N . LEU A 1 100 ? -6.117 -4.353 -11.960 1.00 74.50 100 LEU A N 1
ATOM 777 C CA . LEU A 1 100 ? -4.853 -4.459 -12.694 1.00 74.50 100 LEU A CA 1
ATOM 778 C C . LEU A 1 100 ? -4.664 -5.876 -13.267 1.00 74.50 100 LEU A C 1
ATOM 780 O O . LEU A 1 100 ? -5.091 -6.838 -12.622 1.00 74.50 100 LEU A O 1
ATOM 784 N N . PRO A 1 101 ? -3.946 -6.040 -14.400 1.00 77.81 101 PRO A N 1
ATOM 785 C CA . PRO A 1 101 ? -3.643 -7.352 -14.972 1.00 77.81 101 PRO A CA 1
ATOM 786 C C . PRO A 1 101 ? -3.099 -8.328 -13.932 1.00 77.81 101 PRO A C 1
ATOM 788 O O . PRO A 1 101 ? -2.351 -7.921 -13.040 1.00 77.81 101 PRO A O 1
ATOM 791 N N . ALA A 1 102 ? -3.489 -9.598 -14.040 1.00 76.31 102 ALA A N 1
ATOM 792 C CA . ALA A 1 102 ? -3.132 -10.617 -13.063 1.00 76.31 102 ALA A CA 1
ATOM 793 C C . ALA A 1 102 ? -1.608 -10.773 -12.937 1.00 76.31 102 ALA A C 1
ATOM 795 O O . ALA A 1 102 ? -0.875 -10.698 -13.924 1.00 76.31 102 ALA A O 1
ATOM 796 N N . ALA A 1 103 ? -1.147 -11.001 -11.708 1.00 81.19 103 ALA A N 1
ATOM 797 C CA . ALA A 1 103 ? 0.220 -11.437 -11.459 1.00 81.19 103 ALA A CA 1
ATOM 798 C C . ALA A 1 103 ? 0.430 -12.865 -12.005 1.00 81.19 103 ALA A C 1
ATOM 800 O O . ALA A 1 103 ? -0.552 -13.597 -12.189 1.00 81.19 103 ALA A O 1
ATOM 801 N N . PRO A 1 104 ? 1.685 -13.294 -12.231 1.00 86.19 104 PRO A N 1
ATOM 802 C CA . PRO A 1 104 ? 1.977 -14.693 -12.511 1.00 86.19 104 PRO A CA 1
ATOM 803 C C . PRO A 1 104 ? 1.374 -15.617 -11.446 1.00 86.19 104 PRO A C 1
ATOM 805 O O . PRO A 1 104 ? 1.282 -15.262 -10.269 1.00 86.19 104 PRO A O 1
ATOM 808 N N . ALA A 1 105 ? 0.958 -16.811 -11.864 1.00 87.00 105 ALA A N 1
ATOM 809 C CA . ALA A 1 105 ? 0.373 -17.793 -10.959 1.00 87.00 105 ALA A CA 1
ATOM 810 C C . ALA A 1 105 ? 1.364 -18.241 -9.867 1.00 87.00 105 ALA A C 1
ATOM 812 O O . ALA A 1 105 ? 2.582 -18.124 -10.010 1.00 87.00 105 ALA A O 1
ATOM 813 N N . GLY A 1 106 ? 0.827 -18.808 -8.786 1.00 92.00 106 GLY A N 1
ATOM 814 C CA . GLY A 1 106 ? 1.617 -19.297 -7.659 1.00 92.00 106 GLY A CA 1
ATOM 815 C C . GLY A 1 106 ? 1.916 -18.200 -6.640 1.00 92.00 106 GLY A C 1
ATOM 816 O O . GLY A 1 106 ? 1.047 -17.397 -6.309 1.00 92.00 106 GLY A O 1
ATOM 817 N N . GLU A 1 107 ? 3.143 -18.182 -6.122 1.00 91.00 107 GLU A N 1
ATOM 818 C CA . GLU A 1 107 ? 3.525 -17.341 -4.981 1.00 91.00 107 GLU A CA 1
ATOM 819 C C . GLU A 1 107 ? 3.381 -15.834 -5.258 1.00 91.00 107 GLU A C 1
ATOM 821 O O . GLU A 1 107 ? 2.980 -15.085 -4.369 1.00 91.00 107 GLU A O 1
ATOM 826 N N . ALA A 1 108 ? 3.606 -15.393 -6.502 1.00 92.62 108 ALA A N 1
ATOM 827 C CA . ALA A 1 108 ? 3.422 -13.998 -6.905 1.00 92.62 108 ALA A CA 1
ATOM 828 C C . ALA A 1 108 ? 1.963 -13.528 -6.753 1.00 92.62 108 ALA A C 1
ATOM 830 O O . ALA A 1 108 ? 1.713 -12.447 -6.218 1.00 92.62 108 ALA A O 1
ATOM 831 N N . ALA A 1 109 ? 0.996 -14.348 -7.179 1.00 93.00 109 ALA A N 1
ATOM 832 C CA . ALA A 1 109 ? -0.427 -14.062 -7.015 1.00 93.00 109 ALA A CA 1
ATOM 833 C C . ALA A 1 109 ? -0.840 -14.050 -5.536 1.00 93.00 109 ALA A C 1
ATOM 835 O O . ALA A 1 109 ? -1.550 -13.138 -5.114 1.00 93.00 109 ALA A O 1
ATOM 836 N N . SER A 1 110 ? -0.350 -15.004 -4.738 1.00 95.00 110 SER A N 1
ATOM 837 C CA . SER A 1 110 ? -0.627 -15.048 -3.296 1.00 95.00 110 SER A CA 1
ATOM 838 C C . SER A 1 110 ? -0.099 -13.807 -2.573 1.00 95.00 110 SER A C 1
ATOM 840 O O . SER A 1 110 ? -0.841 -13.157 -1.843 1.00 95.00 110 SER A O 1
ATOM 842 N N . LEU A 1 111 ? 1.152 -13.414 -2.831 1.00 96.31 111 LEU A N 1
ATOM 843 C CA . LEU A 1 111 ? 1.748 -12.226 -2.215 1.00 96.31 111 LEU A CA 1
ATOM 844 C C . LEU A 1 111 ? 1.096 -10.922 -2.685 1.00 96.31 111 LEU A C 1
ATOM 846 O O . LEU A 1 111 ? 1.000 -9.971 -1.908 1.00 96.31 111 LEU A O 1
ATOM 850 N N . ARG A 1 112 ? 0.614 -10.864 -3.934 1.00 96.06 112 ARG A N 1
ATOM 851 C CA . ARG A 1 112 ? -0.201 -9.739 -4.406 1.00 96.06 112 ARG A CA 1
ATOM 852 C C . ARG A 1 112 ? -1.511 -9.634 -3.627 1.00 96.06 112 ARG A C 1
ATOM 854 O O . ARG A 1 112 ? -1.898 -8.531 -3.245 1.00 96.06 112 ARG A O 1
ATOM 861 N N . GLU A 1 113 ? -2.193 -10.752 -3.394 1.00 95.88 113 GLU A N 1
ATOM 862 C CA . GLU A 1 113 ? -3.412 -10.764 -2.583 1.00 95.88 113 GLU A CA 1
ATOM 863 C C . GLU A 1 113 ? -3.127 -10.368 -1.131 1.00 95.88 113 GLU A C 1
ATOM 865 O O . GLU A 1 113 ? -3.868 -9.563 -0.571 1.00 95.88 113 GLU A O 1
ATOM 870 N N . ASP A 1 114 ? -2.025 -10.834 -0.540 1.00 96.50 114 ASP A N 1
ATOM 871 C CA . ASP A 1 114 ? -1.598 -10.418 0.801 1.00 96.50 114 ASP A CA 1
ATOM 872 C C . ASP A 1 114 ? -1.340 -8.908 0.881 1.00 96.50 114 ASP A C 1
ATOM 874 O O . ASP A 1 114 ? -1.802 -8.250 1.817 1.00 96.50 114 ASP A O 1
ATOM 878 N N . LEU A 1 115 ? -0.658 -8.341 -0.119 1.00 97.19 115 LEU A N 1
ATOM 879 C CA . LEU A 1 115 ? -0.428 -6.903 -0.247 1.00 97.19 115 LEU A CA 1
ATOM 880 C C . LEU A 1 115 ? -1.752 -6.129 -0.326 1.00 97.19 115 LEU A C 1
ATOM 882 O O . LEU A 1 115 ? -1.967 -5.197 0.448 1.00 97.19 115 LEU A O 1
ATOM 886 N N . LEU A 1 116 ? -2.656 -6.518 -1.228 1.00 94.38 116 LEU A N 1
ATOM 887 C CA . LEU A 1 116 ? -3.952 -5.854 -1.401 1.00 94.38 116 LEU A CA 1
ATOM 888 C C . LEU A 1 116 ? -4.804 -5.957 -0.132 1.00 94.38 116 LEU A C 1
ATOM 890 O O . LEU A 1 116 ? -5.354 -4.959 0.328 1.00 94.38 116 LEU A O 1
ATOM 894 N N . ASN A 1 117 ? -4.843 -7.133 0.493 1.00 93.06 117 ASN A N 1
ATOM 895 C CA . ASN A 1 117 ? -5.522 -7.333 1.767 1.00 93.06 117 ASN A CA 1
ATOM 896 C C . ASN A 1 117 ? -4.896 -6.474 2.874 1.00 93.06 117 ASN A C 1
ATOM 898 O O . ASN A 1 117 ? -5.622 -5.923 3.699 1.00 93.06 117 ASN A O 1
ATOM 902 N N . ALA A 1 118 ? -3.572 -6.321 2.922 1.00 92.19 118 ALA A N 1
ATOM 903 C CA . ALA A 1 118 ? -2.919 -5.455 3.899 1.00 92.19 118 ALA A CA 1
ATOM 904 C C . ALA A 1 118 ? -3.324 -3.982 3.723 1.00 92.19 118 ALA A C 1
ATOM 906 O O . ALA A 1 118 ? -3.639 -3.323 4.715 1.00 92.19 118 ALA A O 1
ATOM 907 N N . LEU A 1 119 ? -3.396 -3.495 2.482 1.00 91.12 119 LEU A N 1
ATOM 908 C CA . LEU A 1 119 ? -3.845 -2.136 2.162 1.00 91.12 119 LEU A CA 1
ATOM 909 C C . LEU A 1 119 ? -5.313 -1.905 2.555 1.00 91.12 119 LEU A C 1
ATOM 911 O O . LEU A 1 119 ? -5.621 -0.942 3.253 1.00 91.12 119 LEU A O 1
ATOM 915 N N . GLU A 1 120 ? -6.215 -2.825 2.199 1.00 90.44 120 GLU A N 1
ATOM 916 C CA . GLU A 1 120 ? -7.649 -2.743 2.541 1.00 90.44 120 GLU A CA 1
ATOM 917 C C . GLU A 1 120 ? -7.917 -2.746 4.055 1.00 90.44 120 GLU A C 1
ATOM 919 O O . GLU A 1 120 ? -8.972 -2.298 4.517 1.00 90.44 120 GLU A O 1
ATOM 924 N N . ASN A 1 121 ? -6.963 -3.263 4.833 1.00 86.56 121 ASN A N 1
ATOM 925 C CA . ASN A 1 121 ? -7.032 -3.377 6.286 1.00 86.56 121 ASN A CA 1
ATOM 926 C C . ASN A 1 121 ? -6.130 -2.381 7.031 1.00 86.56 121 ASN A C 1
ATOM 928 O O . ASN A 1 121 ? -5.970 -2.538 8.240 1.00 86.56 121 ASN A O 1
ATOM 932 N N . ASP A 1 122 ? -5.571 -1.380 6.341 1.00 84.62 122 ASP A N 1
ATOM 933 C CA . ASP A 1 122 ? -4.718 -0.335 6.929 1.00 84.62 122 ASP A CA 1
ATOM 934 C C . ASP A 1 122 ? -3.493 -0.904 7.682 1.00 84.62 122 ASP A C 1
ATOM 936 O O . ASP A 1 122 ? -3.159 -0.500 8.794 1.00 84.62 122 ASP A O 1
ATOM 940 N N . ARG A 1 123 ? -2.839 -1.920 7.096 1.00 87.94 123 ARG A N 1
ATOM 941 C CA . ARG A 1 123 ? -1.664 -2.608 7.663 1.00 87.94 123 ARG A CA 1
ATOM 942 C C . ARG A 1 123 ? -0.404 -2.335 6.844 1.00 87.94 123 ARG A C 1
ATOM 944 O O . ARG A 1 123 ? 0.129 -3.251 6.214 1.00 87.94 123 ARG A O 1
ATOM 951 N N . ALA A 1 124 ? 0.102 -1.102 6.886 1.00 88.38 124 ALA A N 1
ATOM 952 C CA . ALA A 1 124 ? 1.306 -0.706 6.142 1.00 88.38 124 ALA A CA 1
ATOM 953 C C . ALA A 1 124 ? 2.513 -1.654 6.331 1.00 88.38 124 ALA A C 1
ATOM 955 O O . ALA A 1 124 ? 3.054 -2.099 5.319 1.00 88.38 124 ALA A O 1
ATOM 956 N N . PRO A 1 125 ? 2.870 -2.113 7.551 1.00 89.25 125 PRO A N 1
ATOM 957 C CA . PRO A 1 125 ? 4.002 -3.033 7.717 1.00 89.25 125 PRO A CA 1
ATOM 958 C C . PRO A 1 125 ? 3.811 -4.386 7.017 1.00 89.25 125 PRO A C 1
ATOM 960 O O . PRO A 1 125 ? 4.771 -4.990 6.545 1.00 89.25 125 PRO A O 1
ATOM 963 N N . ALA A 1 126 ? 2.570 -4.875 6.929 1.00 90.81 126 ALA A N 1
ATOM 964 C CA . ALA A 1 126 ? 2.271 -6.119 6.225 1.00 90.81 126 ALA A CA 1
ATOM 965 C C . ALA A 1 126 ? 2.345 -5.931 4.700 1.00 90.81 126 ALA A C 1
ATOM 967 O O . ALA A 1 126 ? 2.857 -6.806 4.005 1.00 90.81 126 ALA A O 1
ATOM 968 N N . ALA A 1 127 ? 1.898 -4.777 4.194 1.00 95.94 127 ALA A N 1
ATOM 969 C CA . ALA A 1 127 ? 2.046 -4.406 2.787 1.00 95.94 127 ALA A CA 1
ATOM 970 C C . ALA A 1 127 ? 3.530 -4.292 2.391 1.00 95.94 127 ALA A C 1
ATOM 972 O O . ALA A 1 127 ? 3.949 -4.839 1.371 1.00 95.94 127 ALA A O 1
ATOM 973 N N . GLU A 1 128 ? 4.346 -3.652 3.233 1.00 96.38 128 GLU A N 1
ATOM 974 C CA . GLU A 1 128 ? 5.798 -3.563 3.048 1.00 96.38 128 GLU A CA 1
ATOM 975 C C . GLU A 1 128 ? 6.457 -4.946 3.027 1.00 96.38 128 GLU A C 1
ATOM 977 O O . GLU A 1 128 ? 7.230 -5.245 2.116 1.00 96.38 128 GLU A O 1
ATOM 982 N N . ALA A 1 129 ? 6.119 -5.816 3.984 1.00 94.88 129 ALA A N 1
ATOM 983 C CA . ALA A 1 129 ? 6.668 -7.168 4.057 1.00 94.88 129 ALA A CA 1
ATOM 984 C C . ALA A 1 129 ? 6.310 -8.016 2.823 1.00 94.88 129 ALA A C 1
ATOM 986 O O . ALA A 1 129 ? 7.155 -8.765 2.326 1.00 94.88 129 ALA A O 1
ATOM 987 N N . ALA A 1 130 ? 5.084 -7.887 2.303 1.00 96.25 130 ALA A N 1
ATOM 988 C CA . ALA A 1 130 ? 4.669 -8.553 1.070 1.00 96.25 130 ALA A CA 1
ATOM 989 C C . ALA A 1 130 ? 5.487 -8.056 -0.135 1.00 96.25 130 ALA A C 1
ATOM 991 O O . ALA A 1 130 ? 6.021 -8.868 -0.893 1.00 96.25 130 ALA A O 1
ATOM 992 N N . LEU A 1 131 ? 5.666 -6.735 -0.272 1.00 96.62 131 LEU A N 1
ATOM 993 C CA . LEU A 1 131 ? 6.456 -6.151 -1.359 1.00 96.62 131 LEU A CA 1
ATOM 994 C C . LEU A 1 131 ? 7.938 -6.551 -1.287 1.00 96.62 131 LEU A C 1
ATOM 996 O O . LEU A 1 131 ? 8.547 -6.866 -2.308 1.00 96.62 131 LEU A O 1
ATOM 1000 N N . GLN A 1 132 ? 8.514 -6.596 -0.086 1.00 96.25 132 GLN A N 1
ATOM 1001 C CA . GLN A 1 132 ? 9.885 -7.065 0.119 1.00 96.25 132 GLN A CA 1
ATOM 1002 C C . GLN A 1 132 ? 10.044 -8.546 -0.229 1.00 96.25 132 GLN A C 1
ATOM 1004 O O . GLN A 1 132 ? 11.039 -8.909 -0.849 1.00 96.25 132 GLN A O 1
ATOM 1009 N N . ARG A 1 133 ? 9.078 -9.407 0.122 1.00 96.81 133 ARG A N 1
ATOM 1010 C CA . ARG A 1 133 ? 9.099 -10.826 -0.272 1.00 96.81 133 ARG A CA 1
ATOM 1011 C C . ARG A 1 133 ? 9.024 -11.008 -1.781 1.00 96.81 133 ARG A C 1
ATOM 1013 O O . ARG A 1 133 ? 9.792 -11.803 -2.318 1.00 96.81 133 ARG A O 1
ATOM 1020 N N . LEU A 1 134 ? 8.157 -10.254 -2.460 1.00 96.06 134 LEU A N 1
ATOM 1021 C CA . LEU A 1 134 ? 8.029 -10.299 -3.920 1.00 96.06 134 LEU A CA 1
ATOM 1022 C C . LEU A 1 134 ? 9.377 -10.088 -4.619 1.00 96.06 134 LEU A C 1
ATOM 1024 O O . LEU A 1 134 ? 9.690 -10.820 -5.552 1.00 96.06 134 LEU A O 1
ATOM 1028 N N . ALA A 1 135 ? 10.208 -9.171 -4.117 1.00 92.88 135 ALA A N 1
ATOM 1029 C CA . ALA A 1 135 ? 11.538 -8.896 -4.663 1.00 92.88 135 ALA A CA 1
ATOM 1030 C C . ALA A 1 135 ? 12.517 -10.092 -4.617 1.00 92.88 135 ALA A C 1
ATOM 1032 O O . ALA A 1 135 ? 13.535 -10.062 -5.310 1.00 92.88 135 ALA A O 1
ATOM 1033 N N . TRP A 1 136 ? 12.237 -11.116 -3.801 1.00 92.81 136 TRP A N 1
ATOM 1034 C CA . TRP A 1 136 ? 13.059 -12.325 -3.669 1.00 92.81 136 TRP A CA 1
ATOM 1035 C C . TRP A 1 136 ? 12.504 -13.530 -4.422 1.00 92.81 136 TRP A C 1
ATOM 1037 O O . TRP A 1 136 ? 13.278 -14.375 -4.865 1.00 92.81 136 TRP A O 1
ATOM 1047 N N . VAL A 1 137 ? 11.179 -13.632 -4.541 1.00 92.19 137 VAL A N 1
ATOM 1048 C CA . VAL A 1 137 ? 10.515 -14.837 -5.070 1.00 92.19 137 VAL A CA 1
ATOM 1049 C C . VAL A 1 137 ? 10.022 -14.673 -6.506 1.00 92.19 137 VAL A C 1
ATOM 1051 O O . VAL A 1 137 ? 9.736 -15.658 -7.183 1.00 92.19 137 VAL A O 1
ATOM 1054 N N . VAL A 1 138 ? 9.937 -13.434 -6.996 1.00 91.69 138 VAL A N 1
ATOM 1055 C CA . VAL A 1 138 ? 9.424 -13.104 -8.328 1.00 91.69 138 VAL A CA 1
ATOM 1056 C C . VAL A 1 138 ? 10.550 -12.587 -9.219 1.00 91.69 138 VAL A C 1
ATOM 1058 O O . VAL A 1 138 ? 11.493 -1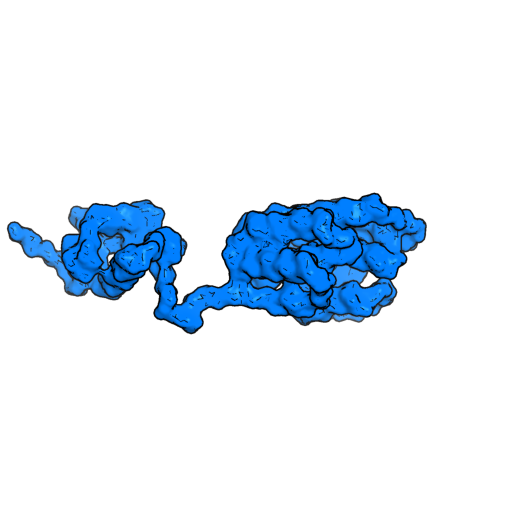1.947 -8.756 1.00 91.69 138 VAL A O 1
ATOM 1061 N N . ARG A 1 139 ? 10.474 -12.868 -10.527 1.00 90.19 139 ARG A N 1
ATOM 1062 C CA . ARG A 1 139 ? 11.441 -12.327 -11.490 1.00 90.19 139 ARG A CA 1
ATOM 1063 C C . ARG A 1 139 ? 11.323 -10.798 -11.539 1.00 90.19 139 ARG A C 1
ATOM 1065 O O . ARG A 1 139 ? 10.202 -10.294 -11.518 1.00 90.19 139 ARG A O 1
ATOM 1072 N N . PRO A 1 140 ? 12.427 -10.063 -11.757 1.00 88.62 140 PRO A N 1
ATOM 1073 C CA . PRO A 1 140 ? 12.414 -8.602 -11.891 1.00 88.62 140 PRO A CA 1
ATOM 1074 C C . PRO A 1 140 ? 11.330 -8.043 -12.828 1.00 88.62 140 PRO A C 1
ATOM 1076 O O . PRO A 1 140 ? 10.688 -7.041 -12.520 1.00 88.62 140 PRO A O 1
ATOM 1079 N N . ALA A 1 141 ? 11.094 -8.713 -13.962 1.00 84.00 141 ALA A N 1
ATOM 1080 C CA . ALA A 1 141 ? 10.084 -8.312 -14.944 1.00 84.00 141 ALA A CA 1
ATOM 1081 C C . ALA A 1 141 ? 8.633 -8.449 -14.434 1.00 84.00 141 ALA A C 1
ATOM 1083 O O . ALA A 1 141 ? 7.736 -7.731 -14.867 1.00 84.00 141 ALA A O 1
ATOM 1084 N N . ASP A 1 142 ? 8.400 -9.345 -13.481 1.00 88.69 142 ASP A N 1
ATOM 1085 C CA . ASP A 1 142 ? 7.072 -9.668 -12.968 1.00 88.69 142 ASP A CA 1
ATOM 1086 C C . ASP A 1 142 ? 6.724 -8.856 -11.702 1.00 88.69 142 ASP A C 1
ATOM 1088 O O . ASP A 1 142 ? 5.552 -8.744 -11.325 1.00 88.69 142 ASP A O 1
ATOM 1092 N N . GLU A 1 143 ? 7.713 -8.230 -11.052 1.00 91.75 143 GLU A N 1
ATOM 1093 C CA . GLU A 1 143 ? 7.528 -7.422 -9.835 1.00 91.75 143 GLU A CA 1
ATOM 1094 C C . GLU A 1 143 ? 6.589 -6.228 -10.040 1.00 91.75 143 GLU A C 1
ATOM 1096 O O . GLU A 1 143 ? 5.868 -5.827 -9.120 1.00 91.75 143 GLU A O 1
ATOM 1101 N N . ALA A 1 144 ? 6.564 -5.667 -11.254 1.00 86.06 144 ALA A N 1
ATOM 1102 C CA . ALA A 1 144 ? 5.737 -4.510 -11.566 1.00 86.06 144 ALA A CA 1
ATOM 1103 C C . ALA A 1 144 ? 4.247 -4.812 -11.376 1.00 86.06 144 ALA A C 1
ATOM 1105 O O . ALA A 1 144 ? 3.555 -4.072 -10.679 1.00 86.06 144 ALA A O 1
ATOM 1106 N N . LEU A 1 145 ? 3.768 -5.916 -11.958 1.00 82.50 145 LEU A N 1
ATOM 1107 C CA . LEU A 1 145 ? 2.373 -6.350 -11.855 1.00 82.50 145 LEU A CA 1
ATOM 1108 C C . LEU A 1 145 ? 2.082 -7.082 -10.543 1.00 82.50 145 LEU A C 1
ATOM 1110 O O . LEU A 1 145 ? 0.941 -7.072 -10.083 1.00 82.50 145 LEU A O 1
ATOM 1114 N N . SER A 1 146 ? 3.089 -7.698 -9.925 1.00 90.00 146 SER A N 1
ATOM 1115 C CA . SER A 1 146 ? 2.895 -8.464 -8.691 1.00 90.00 146 SER A CA 1
ATOM 1116 C C . SER A 1 146 ? 2.836 -7.577 -7.446 1.00 90.00 146 SER A C 1
ATOM 1118 O O . SER A 1 146 ? 2.079 -7.881 -6.530 1.00 90.00 146 SER A O 1
ATOM 1120 N N . GLY A 1 147 ? 3.584 -6.466 -7.406 1.00 93.69 147 GLY A N 1
ATOM 1121 C CA . GLY A 1 147 ? 3.710 -5.653 -6.189 1.00 93.69 147 GLY A CA 1
ATOM 1122 C C . GLY A 1 147 ? 3.765 -4.145 -6.396 1.00 93.69 147 GLY A C 1
ATOM 1123 O O . GLY A 1 147 ? 3.031 -3.422 -5.727 1.00 93.69 147 GLY A O 1
ATOM 1124 N N . LEU A 1 148 ? 4.593 -3.651 -7.323 1.00 93.44 148 LEU A N 1
ATOM 1125 C CA . LEU A 1 148 ? 4.849 -2.206 -7.434 1.00 93.44 148 LEU A CA 1
ATOM 1126 C C . LEU A 1 148 ? 3.600 -1.419 -7.854 1.00 93.44 148 LEU A C 1
ATOM 1128 O O . LEU A 1 148 ? 3.252 -0.429 -7.211 1.00 93.44 148 LEU A O 1
ATOM 1132 N N . LEU A 1 149 ? 2.905 -1.870 -8.903 1.00 85.75 149 LEU A N 1
ATOM 1133 C CA . LEU A 1 149 ? 1.662 -1.244 -9.355 1.00 85.75 149 LEU A CA 1
ATOM 1134 C C . LEU A 1 149 ? 0.512 -1.430 -8.355 1.00 85.75 149 LEU A C 1
ATOM 1136 O O . LEU A 1 149 ? -0.118 -0.424 -8.037 1.00 85.75 149 LEU A O 1
ATOM 1140 N N . PRO A 1 150 ? 0.229 -2.637 -7.819 1.00 88.88 150 PRO A N 1
ATOM 1141 C CA . PRO A 1 150 ? -0.797 -2.800 -6.789 1.00 88.88 150 PRO A CA 1
ATOM 1142 C C . PRO A 1 150 ? -0.582 -1.913 -5.555 1.00 88.88 150 PRO A C 1
ATOM 1144 O O . PRO A 1 150 ? -1.541 -1.312 -5.077 1.00 88.88 150 PRO A O 1
ATOM 1147 N N . ALA A 1 151 ? 0.659 -1.778 -5.071 1.00 93.00 151 ALA A N 1
ATOM 1148 C CA . ALA A 1 151 ? 0.982 -0.910 -3.936 1.00 93.00 151 ALA A CA 1
ATOM 1149 C C . ALA A 1 151 ? 0.739 0.570 -4.253 1.00 93.00 151 ALA A C 1
ATOM 1151 O O . ALA A 1 151 ? 0.100 1.274 -3.471 1.00 93.00 151 ALA A O 1
ATOM 1152 N N . LEU A 1 152 ? 1.221 1.037 -5.408 1.00 87.19 152 LEU A N 1
ATOM 1153 C CA . LEU A 1 152 ? 1.050 2.418 -5.848 1.00 87.19 152 LEU A CA 1
ATOM 1154 C C . LEU A 1 152 ? -0.429 2.768 -6.074 1.00 87.19 152 LEU A C 1
ATOM 1156 O O . LEU A 1 152 ? -0.926 3.744 -5.516 1.00 87.19 152 LEU A O 1
ATOM 1160 N N . VAL A 1 153 ? -1.142 1.945 -6.850 1.00 79.88 153 VAL A N 1
ATOM 1161 C CA . VAL A 1 153 ? -2.556 2.166 -7.184 1.00 79.88 153 VAL A CA 1
ATOM 1162 C C . VAL A 1 153 ? -3.445 2.033 -5.961 1.00 79.88 153 VAL A C 1
ATOM 1164 O O . VAL A 1 153 ? -4.310 2.877 -5.754 1.00 79.88 153 VAL A O 1
ATOM 1167 N N . GLY A 1 154 ? -3.202 1.032 -5.116 1.00 81.69 154 GLY A N 1
ATOM 1168 C CA . GLY A 1 154 ? -3.958 0.862 -3.882 1.00 81.69 154 GLY A CA 1
ATOM 1169 C C . GLY A 1 154 ? -3.769 2.030 -2.914 1.00 81.69 154 GLY A C 1
ATOM 1170 O O . GLY A 1 154 ? -4.744 2.508 -2.344 1.00 81.69 154 GLY A O 1
ATOM 1171 N N . SER A 1 155 ? -2.543 2.547 -2.771 1.00 83.94 155 SER A N 1
ATOM 1172 C CA . SER A 1 155 ? -2.266 3.690 -1.882 1.00 83.94 155 SER A CA 1
ATOM 1173 C C . SER A 1 155 ? -2.973 4.964 -2.348 1.00 83.94 155 SER A C 1
ATOM 1175 O O . SER A 1 155 ? -3.544 5.694 -1.539 1.00 83.94 155 SER A O 1
ATOM 1177 N N . ALA A 1 156 ? -2.985 5.208 -3.655 1.00 76.75 156 ALA A N 1
ATOM 1178 C CA . ALA A 1 156 ? -3.658 6.363 -4.225 1.00 76.75 156 ALA A CA 1
ATOM 1179 C C . ALA A 1 156 ? -5.190 6.227 -4.229 1.00 76.75 156 ALA A C 1
ATOM 1181 O O . ALA A 1 156 ? -5.885 7.206 -3.972 1.00 76.75 156 ALA A O 1
ATOM 1182 N N . GLU A 1 157 ? -5.732 5.026 -4.454 1.00 75.88 157 GLU A N 1
ATOM 1183 C CA . GLU A 1 157 ? -7.172 4.755 -4.327 1.00 75.88 157 GLU A CA 1
ATOM 1184 C C . GLU A 1 157 ? -7.653 4.999 -2.884 1.00 75.88 157 GLU A C 1
ATOM 1186 O O . GLU A 1 157 ? -8.692 5.624 -2.671 1.00 75.88 157 GLU A O 1
ATOM 1191 N N . LEU A 1 158 ? -6.855 4.602 -1.884 1.00 75.69 158 LEU A N 1
ATOM 1192 C CA . LEU A 1 158 ? -7.091 4.922 -0.471 1.00 75.69 158 LEU A CA 1
ATOM 1193 C C . LEU A 1 158 ? -7.070 6.434 -0.198 1.00 75.69 158 LEU A C 1
ATOM 1195 O O . LEU A 1 158 ? -7.973 6.955 0.462 1.00 75.69 158 LEU A O 1
ATOM 1199 N N . ALA A 1 159 ? -6.067 7.147 -0.715 1.00 73.19 159 ALA A N 1
ATOM 1200 C CA . ALA A 1 159 ? -5.954 8.595 -0.558 1.00 73.19 159 ALA A CA 1
ATOM 1201 C C . ALA A 1 159 ? -7.129 9.343 -1.218 1.00 73.19 159 ALA A C 1
ATOM 1203 O O . ALA A 1 159 ? -7.731 10.211 -0.586 1.00 73.19 159 ALA A O 1
ATOM 1204 N N . ALA A 1 160 ? -7.517 8.956 -2.438 1.00 65.12 160 ALA A N 1
ATOM 1205 C CA . ALA A 1 160 ? -8.654 9.524 -3.167 1.00 65.12 160 ALA A CA 1
ATOM 1206 C C . ALA A 1 160 ? -9.995 9.274 -2.458 1.00 65.12 160 ALA A C 1
ATOM 1208 O O . ALA A 1 160 ? -10.881 10.124 -2.478 1.00 65.12 160 ALA A O 1
ATOM 1209 N N . ALA A 1 161 ? -10.128 8.140 -1.764 1.00 67.19 161 ALA A N 1
ATOM 1210 C CA . ALA A 1 161 ? -11.275 7.842 -0.910 1.00 67.19 161 ALA A CA 1
ATOM 1211 C C . ALA A 1 161 ? -11.269 8.612 0.431 1.00 67.19 161 ALA A C 1
ATOM 1213 O O . ALA A 1 161 ? -12.096 8.333 1.302 1.00 67.19 161 ALA A O 1
ATOM 1214 N N . GLY A 1 162 ? -10.329 9.545 0.637 1.00 68.12 162 GLY A N 1
ATOM 1215 C CA . GLY A 1 162 ? -10.185 10.320 1.872 1.00 68.12 162 GLY A CA 1
ATOM 1216 C C . GLY A 1 162 ? -9.667 9.501 3.056 1.00 68.12 162 GLY A C 1
ATOM 1217 O O . GLY A 1 162 ? -9.839 9.901 4.207 1.00 68.12 162 GLY A O 1
ATOM 1218 N N . ARG A 1 163 ? -9.067 8.334 2.798 1.00 74.44 163 ARG A N 1
ATOM 1219 C CA . ARG A 1 163 ? -8.573 7.400 3.818 1.00 74.44 163 ARG A CA 1
ATOM 1220 C C . ARG A 1 163 ? -7.159 6.916 3.485 1.00 74.44 163 ARG A C 1
ATOM 1222 O O . ARG A 1 163 ? -6.979 5.714 3.287 1.00 74.44 163 ARG A O 1
ATOM 1229 N N . PRO A 1 164 ? -6.163 7.819 3.405 1.00 78.00 164 PRO A N 1
ATOM 1230 C CA . PRO A 1 164 ? -4.792 7.428 3.102 1.00 78.00 164 PRO A CA 1
ATOM 1231 C C . PRO A 1 164 ? -4.280 6.396 4.112 1.00 78.00 164 PRO A C 1
ATOM 1233 O O . PRO A 1 164 ? -4.646 6.426 5.290 1.00 78.00 164 PRO A O 1
ATOM 1236 N N . LEU A 1 165 ? -3.429 5.490 3.633 1.00 82.19 165 LEU A N 1
ATOM 1237 C CA . LEU A 1 165 ? -2.815 4.446 4.449 1.00 82.19 165 LEU A CA 1
ATOM 1238 C C . LEU A 1 165 ? -2.004 5.073 5.593 1.00 82.19 165 LEU A C 1
ATOM 1240 O O . LEU A 1 165 ? -1.123 5.905 5.349 1.00 82.19 165 LEU A O 1
ATOM 1244 N N . ARG A 1 166 ? -2.261 4.653 6.836 1.00 78.94 166 ARG A N 1
ATOM 1245 C CA . ARG A 1 166 ? -1.474 5.104 7.992 1.00 78.94 166 ARG A CA 1
ATOM 1246 C C . ARG A 1 166 ? -0.031 4.636 7.837 1.00 78.94 166 ARG A C 1
ATOM 1248 O O . ARG A 1 166 ? 0.214 3.483 7.498 1.00 78.94 166 ARG A O 1
ATOM 1255 N N . ASP A 1 167 ? 0.916 5.547 8.053 1.00 80.56 167 ASP A N 1
ATOM 1256 C CA . ASP A 1 167 ? 2.353 5.312 7.851 1.00 80.56 167 ASP A CA 1
ATOM 1257 C C . ASP A 1 167 ? 2.734 4.848 6.424 1.00 80.56 167 ASP A C 1
ATOM 1259 O O . ASP A 1 167 ? 3.815 4.302 6.201 1.00 80.56 167 ASP A O 1
ATOM 1263 N N . GLY A 1 168 ? 1.886 5.120 5.420 1.00 81.38 168 GLY A N 1
ATOM 1264 C CA . GLY A 1 168 ? 2.066 4.649 4.040 1.00 81.38 168 GLY A CA 1
ATOM 1265 C C . GLY A 1 168 ? 3.259 5.235 3.275 1.00 81.38 168 GLY A C 1
ATOM 1266 O O . GLY A 1 168 ? 3.619 4.724 2.213 1.00 81.38 168 GLY A O 1
ATOM 1267 N N . ASN A 1 169 ? 3.925 6.260 3.814 1.00 86.81 169 ASN A N 1
ATOM 1268 C CA . ASN A 1 169 ? 5.118 6.840 3.193 1.00 86.81 169 ASN A CA 1
ATOM 1269 C C . ASN A 1 169 ? 6.239 5.802 3.039 1.00 86.81 169 ASN A C 1
ATOM 1271 O O . ASN A 1 169 ? 6.889 5.745 2.003 1.00 86.81 169 ASN A O 1
ATOM 1275 N N . ARG A 1 170 ? 6.443 4.910 4.010 1.00 91.06 170 ARG A N 1
ATOM 1276 C CA . ARG A 1 170 ? 7.489 3.878 3.893 1.00 91.06 170 ARG A CA 1
ATOM 1277 C C . ARG A 1 170 ? 7.232 2.916 2.737 1.00 91.06 170 ARG A C 1
ATOM 1279 O O . ARG A 1 170 ? 8.160 2.568 2.008 1.00 91.06 170 ARG A O 1
ATOM 1286 N N . LEU A 1 171 ? 5.972 2.548 2.517 1.00 93.56 171 LEU A N 1
ATOM 1287 C CA . LEU A 1 171 ? 5.577 1.720 1.383 1.00 93.56 171 LEU A CA 1
ATOM 1288 C C . LEU A 1 171 ? 5.870 2.417 0.047 1.00 93.56 171 LEU A C 1
ATOM 1290 O O . LEU A 1 171 ? 6.455 1.807 -0.846 1.00 93.56 171 LEU A O 1
ATOM 1294 N N . LEU A 1 172 ? 5.506 3.692 -0.097 1.00 89.81 172 LEU A N 1
ATOM 1295 C CA . LEU A 1 172 ? 5.764 4.448 -1.327 1.00 89.81 172 LEU A CA 1
ATOM 1296 C C . LEU A 1 172 ? 7.269 4.677 -1.571 1.00 89.81 172 LEU A C 1
ATOM 1298 O O . LEU A 1 172 ? 7.723 4.610 -2.715 1.00 89.81 172 LEU A O 1
ATOM 1302 N N . GLU A 1 173 ? 8.064 4.875 -0.514 1.00 93.88 173 GLU A N 1
ATOM 1303 C CA . GLU A 1 173 ? 9.532 4.907 -0.590 1.00 93.88 173 GLU A CA 1
ATOM 1304 C C . GLU A 1 173 ? 10.092 3.575 -1.076 1.00 93.88 173 GLU A C 1
ATOM 1306 O O . GLU A 1 173 ? 10.932 3.555 -1.979 1.00 93.88 173 GLU A O 1
ATOM 1311 N N . LEU A 1 174 ? 9.603 2.464 -0.525 1.00 96.31 174 LEU A N 1
ATOM 1312 C CA . LEU A 1 174 ? 9.995 1.118 -0.927 1.00 96.31 174 LEU A CA 1
ATOM 1313 C C . LEU A 1 174 ? 9.687 0.873 -2.413 1.00 96.31 174 LEU A C 1
ATOM 1315 O O . LEU A 1 174 ? 10.563 0.411 -3.144 1.00 96.31 174 LEU A O 1
ATOM 1319 N N . VAL A 1 175 ? 8.488 1.248 -2.876 1.00 95.00 175 VAL A N 1
ATOM 1320 C CA . VAL A 1 175 ? 8.080 1.157 -4.290 1.00 95.00 175 VAL A CA 1
ATOM 1321 C C . VAL A 1 175 ? 9.019 1.968 -5.185 1.00 95.00 175 VAL A C 1
ATOM 1323 O O . VAL A 1 175 ? 9.578 1.429 -6.144 1.00 95.00 175 VAL A O 1
ATOM 1326 N N . ALA A 1 176 ? 9.235 3.248 -4.864 1.00 92.56 176 ALA A N 1
ATOM 1327 C CA . ALA A 1 176 ? 10.094 4.129 -5.653 1.00 92.56 176 ALA A CA 1
ATOM 1328 C C . ALA A 1 176 ? 11.538 3.606 -5.713 1.00 92.56 176 ALA A C 1
ATOM 1330 O O . ALA A 1 176 ? 12.150 3.545 -6.780 1.00 92.56 176 ALA A O 1
ATOM 1331 N N . ASN A 1 177 ? 12.087 3.201 -4.567 1.00 95.44 177 ASN A N 1
ATOM 1332 C CA . ASN A 1 177 ? 13.453 2.703 -4.464 1.00 95.44 177 ASN A CA 1
ATOM 1333 C C . ASN A 1 177 ? 13.632 1.386 -5.215 1.00 95.44 177 ASN A C 1
ATOM 1335 O O . ASN A 1 177 ? 14.621 1.237 -5.936 1.00 95.44 177 ASN A O 1
ATOM 1339 N N . ARG A 1 178 ? 12.670 0.461 -5.115 1.00 95.94 178 ARG A N 1
ATOM 1340 C CA . ARG A 1 178 ? 12.740 -0.811 -5.834 1.00 95.94 178 ARG A CA 1
ATOM 1341 C C . ARG A 1 178 ? 12.680 -0.607 -7.344 1.00 95.94 178 ARG A C 1
ATOM 1343 O O . ARG A 1 178 ? 13.531 -1.134 -8.054 1.00 95.94 178 ARG A O 1
ATOM 1350 N N . ALA A 1 179 ? 11.767 0.227 -7.839 1.00 92.88 179 ALA A N 1
ATOM 1351 C CA . ALA A 1 179 ? 11.695 0.540 -9.266 1.00 92.88 179 ALA A CA 1
ATOM 1352 C C . ALA A 1 179 ? 12.997 1.181 -9.793 1.00 92.88 179 ALA A C 1
ATOM 1354 O O . ALA A 1 179 ? 13.490 0.801 -10.855 1.00 92.88 179 ALA A O 1
ATOM 1355 N N . ARG A 1 180 ? 13.633 2.079 -9.022 1.00 93.19 180 ARG A N 1
ATOM 1356 C CA . ARG A 1 180 ? 14.960 2.624 -9.374 1.00 93.19 180 ARG A CA 1
ATOM 1357 C C . ARG A 1 180 ? 16.060 1.564 -9.400 1.00 93.19 180 ARG A C 1
ATOM 1359 O O . ARG A 1 180 ? 16.931 1.628 -10.263 1.00 93.19 180 ARG A O 1
ATOM 1366 N N . GLN A 1 181 ? 16.053 0.608 -8.471 1.00 93.56 181 GLN A N 1
ATOM 1367 C CA . GLN A 1 181 ? 17.016 -0.500 -8.478 1.00 93.56 181 GLN A CA 1
ATOM 1368 C C . GLN A 1 181 ? 16.880 -1.342 -9.752 1.00 93.56 181 GLN A C 1
ATOM 1370 O O . GLN A 1 181 ? 17.888 -1.639 -10.391 1.00 93.56 181 GLN A O 1
ATOM 1375 N N . LEU A 1 182 ? 15.645 -1.655 -10.153 1.00 92.38 182 LEU A N 1
ATOM 1376 C CA . LEU A 1 182 ? 15.353 -2.381 -11.392 1.00 92.38 182 LEU A CA 1
ATOM 1377 C C . LEU A 1 182 ? 15.821 -1.598 -12.629 1.00 92.38 182 LEU A C 1
ATOM 1379 O O . LEU A 1 182 ? 16.471 -2.153 -13.512 1.00 92.38 182 LEU A O 1
ATOM 1383 N N . LEU A 1 183 ? 15.593 -0.281 -12.652 1.00 90.12 183 LEU A N 1
ATOM 1384 C CA . LEU A 1 183 ? 16.078 0.598 -13.718 1.00 90.12 183 LEU A CA 1
ATOM 1385 C C . LEU A 1 183 ? 17.603 0.652 -13.808 1.00 90.12 183 LEU A C 1
ATOM 1387 O O . LEU 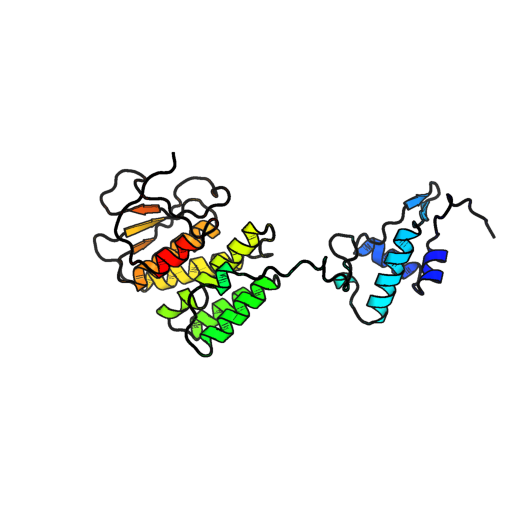A 1 183 ? 18.137 0.616 -14.911 1.00 90.12 183 LEU A O 1
ATOM 1391 N N . ARG A 1 184 ? 18.322 0.698 -12.682 1.00 88.44 184 ARG A N 1
ATOM 1392 C CA . ARG A 1 184 ? 19.799 0.695 -12.679 1.00 88.44 184 ARG A CA 1
ATOM 1393 C C . ARG A 1 184 ? 20.391 -0.590 -13.254 1.00 88.44 184 ARG A C 1
ATOM 1395 O O . ARG A 1 184 ? 21.502 -0.557 -13.775 1.00 88.44 184 ARG A O 1
ATOM 1402 N N . ALA A 1 185 ? 19.667 -1.704 -13.165 1.00 83.00 185 ALA A N 1
ATOM 1403 C CA . ALA A 1 185 ? 20.067 -2.953 -13.805 1.00 83.00 185 ALA A CA 1
ATOM 1404 C C . ALA A 1 185 ? 19.884 -2.917 -15.337 1.00 83.00 185 ALA A C 1
ATOM 1406 O O . ALA A 1 185 ? 20.502 -3.710 -16.047 1.00 83.00 185 ALA A O 1
ATOM 1407 N N . SER A 1 186 ? 19.074 -1.990 -15.860 1.00 78.81 186 SER A N 1
ATOM 1408 C CA . SER A 1 186 ? 18.885 -1.764 -17.297 1.00 78.81 186 SER A CA 1
ATOM 1409 C C . SER A 1 186 ? 19.867 -0.719 -17.845 1.00 78.81 186 SER A C 1
ATOM 1411 O O . SER A 1 186 ? 20.225 0.237 -17.159 1.00 78.81 186 SER A O 1
ATOM 1413 N N . ARG A 1 187 ? 20.325 -0.881 -19.094 1.00 75.56 187 ARG A N 1
ATOM 1414 C CA . ARG A 1 187 ? 21.207 0.098 -19.755 1.00 75.56 187 ARG A CA 1
ATOM 1415 C C . ARG A 1 187 ? 20.394 1.047 -20.629 1.00 75.56 187 ARG A C 1
ATOM 1417 O O . ARG A 1 187 ? 19.720 0.599 -21.552 1.00 75.56 187 ARG A O 1
ATOM 1424 N N . ALA A 1 188 ? 20.520 2.349 -20.385 1.00 74.19 188 ALA A N 1
ATOM 1425 C CA . ALA A 1 188 ? 19.948 3.367 -21.259 1.00 74.19 188 ALA A CA 1
ATOM 1426 C C . ALA A 1 188 ? 20.768 3.491 -22.558 1.00 74.19 188 ALA A C 1
ATOM 1428 O O . ALA A 1 188 ? 21.980 3.708 -22.529 1.00 74.19 188 ALA A O 1
ATOM 1429 N N . ALA A 1 189 ? 20.096 3.357 -23.698 1.00 74.88 189 ALA A N 1
ATOM 1430 C CA . ALA A 1 189 ? 20.631 3.628 -25.028 1.00 74.88 189 ALA A CA 1
ATOM 1431 C C . ALA A 1 189 ? 20.580 5.135 -25.374 1.00 74.88 189 ALA A C 1
ATOM 1433 O O . ALA A 1 189 ? 19.745 5.860 -24.819 1.00 74.88 189 ALA A O 1
ATOM 1434 N N . PRO A 1 190 ? 21.415 5.617 -26.318 1.00 68.06 190 PRO A N 1
ATOM 1435 C CA . PRO A 1 190 ? 21.329 6.978 -26.851 1.00 68.06 190 PRO A CA 1
ATOM 1436 C C . PRO A 1 190 ? 19.918 7.301 -27.370 1.00 68.06 190 PRO A C 1
ATOM 1438 O O . PRO A 1 190 ? 19.281 6.460 -27.998 1.00 68.06 190 PRO A O 1
ATOM 1441 N N . GLY A 1 191 ? 19.419 8.513 -27.103 1.00 66.25 191 GLY A N 1
ATOM 1442 C CA . GLY A 1 191 ? 18.045 8.907 -27.459 1.00 66.25 191 GLY A CA 1
ATOM 1443 C C . GLY A 1 191 ? 16.963 8.417 -26.486 1.00 66.25 191 GLY A C 1
ATOM 1444 O O . GLY A 1 191 ? 15.785 8.404 -26.844 1.00 66.25 191 GLY A O 1
ATOM 1445 N N . ALA A 1 192 ? 17.353 8.012 -25.272 1.00 73.19 192 ALA A N 1
ATOM 1446 C CA . ALA A 1 192 ? 16.435 7.616 -24.209 1.00 73.19 192 ALA A CA 1
ATOM 1447 C C . ALA A 1 192 ? 15.387 8.694 -23.894 1.00 73.19 192 ALA A C 1
ATOM 1449 O O . ALA A 1 192 ? 15.689 9.890 -23.869 1.00 73.19 192 ALA A O 1
ATOM 1450 N N . VAL A 1 193 ? 14.174 8.245 -23.581 1.00 71.88 193 VAL A N 1
ATOM 1451 C CA . VAL A 1 193 ? 13.102 9.098 -23.066 1.00 71.88 193 VAL A CA 1
ATOM 1452 C C . VAL A 1 193 ? 13.460 9.518 -21.646 1.00 71.88 193 VAL A C 1
ATOM 1454 O O . VAL A 1 193 ? 13.755 8.669 -20.804 1.00 71.88 193 VAL A O 1
ATOM 1457 N N . ARG A 1 194 ? 13.434 10.820 -21.362 1.00 71.50 194 ARG A N 1
ATOM 1458 C CA . ARG A 1 194 ? 13.604 11.311 -19.992 1.00 71.50 194 ARG A CA 1
ATOM 1459 C C . ARG A 1 194 ? 12.266 11.339 -19.282 1.00 71.50 194 ARG A C 1
ATOM 1461 O O . ARG A 1 194 ? 11.308 11.860 -19.836 1.00 71.50 194 ARG A O 1
ATOM 1468 N N . ILE A 1 195 ? 12.226 10.808 -18.065 1.00 74.94 195 ILE A N 1
ATOM 1469 C CA . ILE A 1 195 ? 11.052 10.838 -17.188 1.00 74.94 195 ILE A CA 1
ATOM 1470 C C . ILE A 1 195 ? 11.434 11.542 -15.896 1.00 74.94 195 ILE A C 1
ATOM 1472 O O . ILE A 1 195 ? 12.486 11.253 -15.330 1.00 74.94 195 ILE A O 1
ATOM 1476 N N . ALA A 1 196 ? 10.586 12.444 -15.417 1.00 73.88 196 ALA A N 1
ATOM 1477 C CA . ALA A 1 196 ? 10.786 13.151 -14.158 1.00 73.88 196 ALA A CA 1
ATOM 1478 C C . ALA A 1 196 ? 9.485 13.179 -13.339 1.00 73.88 196 ALA A C 1
ATOM 1480 O O . ALA A 1 196 ? 8.398 13.202 -13.927 1.00 73.88 196 ALA A O 1
ATOM 1481 N N . PRO A 1 197 ? 9.567 13.184 -11.995 1.00 74.50 197 PRO A N 1
ATOM 1482 C CA . PRO A 1 197 ? 8.393 13.390 -11.158 1.00 74.50 197 PRO A CA 1
ATOM 1483 C C . PRO A 1 197 ? 7.895 14.836 -11.285 1.00 74.50 197 PRO A C 1
ATOM 1485 O O . PRO A 1 197 ? 8.691 15.774 -11.225 1.00 74.50 197 PRO A O 1
ATOM 1488 N N . LEU A 1 198 ? 6.581 15.023 -11.437 1.00 67.44 198 LEU A N 1
ATOM 1489 C CA . LEU A 1 198 ? 5.955 16.348 -11.443 1.00 67.44 198 LEU A CA 1
ATOM 1490 C C . LEU A 1 198 ? 5.597 16.753 -10.001 1.00 67.44 198 LEU A C 1
ATOM 1492 O O . LEU A 1 198 ? 4.464 16.580 -9.554 1.00 67.44 198 LEU A O 1
ATOM 1496 N N . GLY A 1 199 ? 6.607 17.203 -9.256 1.00 67.62 199 GLY A N 1
ATOM 1497 C CA . GLY A 1 199 ? 6.510 17.577 -7.844 1.00 67.62 199 GLY A CA 1
ATOM 1498 C C . GLY A 1 199 ? 7.421 16.766 -6.918 1.00 67.62 199 GLY A C 1
ATOM 1499 O O . GLY A 1 199 ? 7.881 15.666 -7.238 1.00 67.62 199 GLY A O 1
ATOM 1500 N N . ALA A 1 200 ? 7.707 17.326 -5.741 1.00 74.25 200 ALA A N 1
ATOM 1501 C CA . ALA A 1 200 ? 8.648 16.744 -4.782 1.00 74.25 200 ALA A CA 1
ATOM 1502 C C . ALA A 1 200 ? 8.034 15.671 -3.859 1.00 74.25 200 ALA A C 1
ATOM 1504 O O . ALA A 1 200 ? 8.768 15.088 -3.053 1.00 74.25 200 ALA A O 1
ATOM 1505 N N . CYS A 1 201 ? 6.726 15.389 -3.958 1.00 76.62 201 CYS A N 1
ATOM 1506 C CA . CYS A 1 201 ? 6.100 14.348 -3.145 1.00 76.62 201 CYS A CA 1
ATOM 1507 C C . CYS A 1 201 ? 6.605 12.954 -3.490 1.00 76.62 201 CYS A C 1
ATOM 1509 O O . CYS A 1 201 ? 7.076 12.637 -4.586 1.00 76.62 201 CYS A O 1
ATOM 1511 N N . LEU A 1 202 ? 6.448 12.086 -2.503 1.00 81.88 202 LEU A N 1
ATOM 1512 C CA . LEU A 1 202 ? 6.849 10.705 -2.604 1.00 81.88 202 LEU A CA 1
ATOM 1513 C C . LEU A 1 202 ? 6.022 9.916 -3.627 1.00 81.88 202 LEU A C 1
ATOM 1515 O O . LEU A 1 202 ? 6.575 9.094 -4.354 1.00 81.88 202 LEU A O 1
ATOM 1519 N N . GLU A 1 203 ? 4.729 10.209 -3.722 1.00 76.75 203 GLU A N 1
ATOM 1520 C CA . GLU A 1 203 ? 3.823 9.613 -4.706 1.00 76.75 203 GLU A CA 1
ATOM 1521 C C . GLU A 1 203 ? 4.303 9.897 -6.131 1.00 76.75 203 GLU A C 1
ATOM 1523 O O . GLU A 1 203 ? 4.495 8.960 -6.902 1.00 76.75 203 GLU A O 1
ATOM 1528 N N . ALA A 1 204 ? 4.613 11.158 -6.462 1.00 74.88 204 ALA A N 1
ATOM 1529 C CA . ALA A 1 204 ? 5.134 11.534 -7.779 1.00 74.88 204 ALA A CA 1
ATOM 1530 C C . ALA A 1 204 ? 6.453 10.817 -8.106 1.00 74.88 204 ALA A C 1
ATOM 1532 O O . ALA A 1 204 ? 6.661 10.354 -9.229 1.00 74.88 204 ALA A O 1
ATOM 1533 N N . ARG A 1 205 ? 7.340 10.658 -7.116 1.00 83.69 205 ARG A N 1
ATOM 1534 C CA . ARG A 1 205 ? 8.591 9.897 -7.270 1.00 83.69 205 ARG A CA 1
ATOM 1535 C C . ARG A 1 205 ? 8.339 8.412 -7.529 1.00 83.69 205 ARG A C 1
ATOM 1537 O O . ARG A 1 205 ? 9.008 7.831 -8.384 1.00 83.69 205 ARG A O 1
ATOM 1544 N N . ALA A 1 206 ? 7.405 7.801 -6.802 1.00 86.12 206 ALA A N 1
ATOM 1545 C CA . ALA A 1 206 ? 7.034 6.400 -6.983 1.00 86.12 206 ALA A CA 1
ATOM 1546 C C . ALA A 1 206 ? 6.398 6.170 -8.360 1.00 86.12 206 ALA A C 1
ATOM 1548 O O . ALA A 1 206 ? 6.802 5.255 -9.075 1.00 86.12 206 ALA A O 1
ATOM 1549 N N . VAL A 1 207 ? 5.490 7.058 -8.769 1.00 79.81 207 VAL A N 1
ATOM 1550 C CA . VAL A 1 207 ? 4.889 7.106 -10.108 1.00 79.81 207 VAL A CA 1
ATOM 1551 C C . VAL A 1 207 ? 5.951 7.144 -11.198 1.00 79.81 207 VAL A C 1
ATOM 1553 O O . VAL A 1 207 ? 5.973 6.263 -12.057 1.00 79.81 207 VAL A O 1
ATOM 1556 N N . ALA A 1 208 ? 6.850 8.128 -11.148 1.00 79.75 208 ALA A N 1
ATOM 1557 C CA . ALA A 1 208 ? 7.869 8.315 -12.172 1.00 79.75 208 ALA A CA 1
ATOM 1558 C C . ALA A 1 208 ? 8.788 7.089 -12.283 1.00 79.75 208 ALA A C 1
ATOM 1560 O O . ALA A 1 208 ? 9.065 6.619 -13.386 1.00 79.75 208 ALA A O 1
ATOM 1561 N N . ALA A 1 209 ? 9.209 6.526 -11.146 1.00 89.00 209 ALA A N 1
ATOM 1562 C CA . ALA A 1 209 ? 10.076 5.355 -11.123 1.00 89.00 209 ALA A CA 1
ATOM 1563 C C . ALA A 1 209 ? 9.382 4.094 -11.670 1.00 89.00 209 ALA A C 1
ATOM 1565 O O . ALA A 1 209 ? 9.971 3.375 -12.479 1.00 89.00 209 ALA A O 1
ATOM 1566 N N . VAL A 1 210 ? 8.131 3.828 -11.275 1.00 87.06 210 VAL A N 1
ATOM 1567 C CA . VAL A 1 210 ? 7.373 2.660 -11.758 1.00 87.06 210 VAL A CA 1
ATOM 1568 C C . VAL A 1 210 ? 7.046 2.790 -13.245 1.00 87.06 210 VAL A C 1
ATOM 1570 O O . VAL A 1 210 ? 7.223 1.829 -13.990 1.00 87.06 210 VAL A O 1
ATOM 1573 N N . ALA A 1 211 ? 6.630 3.971 -13.705 1.00 80.00 211 ALA A N 1
ATOM 1574 C CA . ALA A 1 211 ? 6.357 4.218 -15.119 1.00 80.00 211 ALA A CA 1
ATOM 1575 C C . ALA A 1 211 ? 7.614 4.053 -15.986 1.00 80.00 211 ALA A C 1
ATOM 1577 O O . ALA A 1 211 ? 7.562 3.398 -17.028 1.00 80.00 211 ALA A O 1
ATOM 1578 N N . ALA A 1 212 ? 8.755 4.573 -15.526 1.00 84.06 212 ALA A N 1
ATOM 1579 C CA . ALA A 1 212 ? 10.037 4.356 -16.183 1.00 84.06 212 ALA A CA 1
ATOM 1580 C C . ALA A 1 212 ? 10.371 2.862 -16.288 1.00 84.06 212 ALA A C 1
ATOM 1582 O O . ALA A 1 212 ? 10.734 2.396 -17.366 1.00 84.06 212 ALA A O 1
ATOM 1583 N N . TRP A 1 213 ? 10.188 2.094 -15.209 1.00 88.38 213 TRP A N 1
ATOM 1584 C CA . TRP A 1 213 ? 10.427 0.651 -15.234 1.00 88.38 213 TRP A CA 1
ATOM 1585 C C . TRP A 1 213 ? 9.510 -0.084 -16.224 1.00 88.38 213 TRP A C 1
ATOM 1587 O O . TRP A 1 213 ? 9.987 -0.895 -17.016 1.00 88.38 213 TRP A O 1
ATOM 1597 N N . LEU A 1 214 ? 8.212 0.233 -16.243 1.00 81.19 214 LEU A N 1
ATOM 1598 C CA . LEU A 1 214 ? 7.252 -0.361 -17.183 1.00 81.19 214 LEU A CA 1
ATOM 1599 C C . LEU A 1 214 ? 7.636 -0.115 -18.647 1.00 81.19 214 LEU A C 1
ATOM 1601 O O . LEU A 1 214 ? 7.543 -1.026 -19.469 1.00 81.19 214 LEU A O 1
ATOM 1605 N N . LEU A 1 215 ? 8.090 1.097 -18.974 1.00 77.75 215 LEU A N 1
ATOM 1606 C CA . LEU A 1 215 ? 8.542 1.447 -20.321 1.00 77.75 215 LEU A CA 1
ATOM 1607 C C . LEU A 1 215 ? 9.826 0.701 -20.702 1.00 77.75 215 LEU A C 1
ATOM 1609 O O . LEU A 1 215 ? 9.915 0.167 -21.812 1.00 77.75 215 LEU A O 1
ATOM 1613 N N . THR A 1 216 ? 10.771 0.577 -19.769 1.00 83.31 216 THR A N 1
ATOM 1614 C CA . THR A 1 216 ? 11.986 -0.227 -19.954 1.00 83.31 216 THR A CA 1
ATOM 1615 C C . THR A 1 216 ? 11.663 -1.690 -20.245 1.00 83.31 216 THR A C 1
ATOM 1617 O O . THR A 1 216 ? 12.211 -2.262 -21.186 1.00 83.31 216 THR A O 1
ATOM 1620 N N . MET A 1 217 ? 10.724 -2.297 -19.512 1.00 80.06 217 MET A N 1
ATOM 1621 C CA . MET A 1 217 ? 10.297 -3.682 -19.765 1.00 80.06 217 MET A CA 1
ATOM 1622 C C . MET A 1 217 ? 9.657 -3.885 -21.144 1.00 80.06 217 MET A C 1
ATOM 1624 O O . MET A 1 217 ? 9.627 -5.003 -21.651 1.00 80.06 217 MET A O 1
ATOM 1628 N N . ARG A 1 218 ? 9.170 -2.810 -21.773 1.00 75.62 218 ARG A N 1
ATOM 1629 C CA . ARG A 1 218 ? 8.628 -2.811 -23.141 1.00 75.62 218 ARG A CA 1
ATOM 1630 C C . ARG A 1 218 ? 9.669 -2.504 -24.215 1.00 75.62 218 ARG A C 1
ATOM 1632 O O . ARG A 1 218 ? 9.308 -2.315 -25.372 1.00 75.62 218 ARG A O 1
ATOM 1639 N N . GLY A 1 219 ? 10.948 -2.438 -23.848 1.00 77.69 219 GLY A N 1
ATOM 1640 C CA . GLY A 1 219 ? 12.046 -2.161 -24.771 1.00 77.69 219 GLY A CA 1
ATOM 1641 C C . GLY A 1 219 ? 12.258 -0.675 -25.067 1.00 77.69 219 GLY A C 1
ATOM 1642 O O . GLY A 1 219 ? 13.040 -0.341 -25.956 1.00 77.69 219 GLY A O 1
ATOM 1643 N N . THR A 1 220 ? 11.600 0.232 -24.336 1.00 78.69 220 THR A N 1
ATOM 1644 C CA . THR A 1 220 ? 11.867 1.671 -24.456 1.00 78.69 220 THR A CA 1
ATOM 1645 C C . THR A 1 220 ? 13.077 2.033 -23.604 1.00 78.69 220 THR A C 1
ATOM 164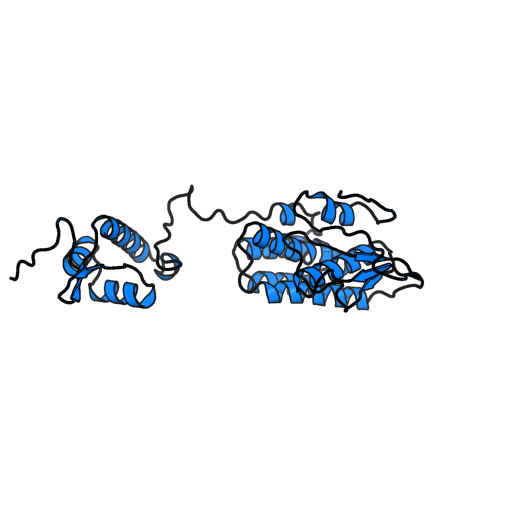7 O O . THR A 1 220 ? 13.104 1.762 -22.410 1.00 78.69 220 THR A O 1
ATOM 1650 N N . SER A 1 221 ? 14.080 2.681 -24.195 1.00 80.06 221 SER A N 1
ATOM 1651 C CA . SER A 1 221 ? 15.202 3.230 -23.429 1.00 80.06 221 SER A CA 1
ATOM 1652 C C . SER A 1 221 ? 14.737 4.442 -22.619 1.00 80.06 221 SER A C 1
ATOM 1654 O O . SER A 1 221 ? 14.250 5.412 -23.204 1.00 80.06 221 SER A O 1
ATOM 1656 N N . VAL A 1 222 ? 14.888 4.398 -21.293 1.00 78.81 222 VAL A N 1
ATOM 1657 C CA . VAL A 1 222 ? 14.428 5.452 -20.377 1.00 78.81 222 VAL A CA 1
ATOM 1658 C C . VAL A 1 222 ? 15.554 5.916 -19.458 1.00 78.81 222 VAL A C 1
ATOM 1660 O O . VAL A 1 222 ? 16.342 5.115 -18.959 1.00 78.81 222 VAL A O 1
ATOM 1663 N N . VAL A 1 223 ? 15.597 7.222 -19.196 1.00 84.06 223 VAL A N 1
ATOM 1664 C CA . VAL A 1 223 ? 16.411 7.842 -18.146 1.00 84.06 223 VAL A CA 1
ATOM 1665 C C . VAL A 1 223 ? 15.478 8.525 -17.152 1.00 84.06 223 VAL A C 1
ATOM 1667 O O . VAL A 1 223 ? 14.745 9.445 -17.508 1.00 84.06 223 VAL A O 1
ATOM 1670 N N . LEU A 1 224 ? 15.512 8.081 -15.897 1.00 84.81 224 LEU A N 1
ATOM 1671 C CA . LEU A 1 224 ? 14.771 8.717 -14.811 1.00 84.81 224 LEU A CA 1
ATOM 1672 C C . LEU A 1 224 ? 15.597 9.872 -14.227 1.00 84.81 224 LEU A C 1
ATOM 1674 O O . LEU A 1 224 ? 16.739 9.672 -13.818 1.00 84.81 224 LEU A O 1
ATOM 1678 N N . SER A 1 225 ? 15.014 11.066 -14.184 1.00 82.00 225 SER A N 1
ATOM 1679 C CA . SER A 1 225 ? 15.558 12.235 -13.497 1.00 82.00 225 SER A CA 1
ATOM 1680 C C . SER A 1 225 ? 15.194 12.200 -12.015 1.00 82.00 225 SER A C 1
ATOM 1682 O O . SER A 1 225 ? 14.035 11.973 -11.661 1.00 82.00 225 SER A O 1
ATOM 1684 N N . ASP A 1 226 ? 16.169 12.487 -11.151 1.00 73.56 226 ASP A N 1
ATOM 1685 C CA . ASP A 1 226 ? 15.930 12.683 -9.717 1.00 73.56 226 ASP A CA 1
ATOM 1686 C C . ASP A 1 226 ? 15.371 14.084 -9.402 1.00 73.56 226 ASP A C 1
ATOM 1688 O O . ASP A 1 226 ? 14.740 14.280 -8.362 1.00 73.56 226 ASP A O 1
ATOM 1692 N N . ALA A 1 227 ? 15.565 15.054 -10.304 1.00 74.94 227 ALA A N 1
ATOM 1693 C CA . ALA A 1 227 ? 15.022 16.400 -10.161 1.00 74.94 227 ALA A CA 1
ATOM 1694 C C . ALA A 1 227 ? 13.522 16.409 -10.478 1.00 74.94 227 ALA A C 1
ATOM 1696 O O . ALA A 1 227 ? 13.111 15.994 -11.567 1.00 74.94 227 ALA A O 1
ATOM 1697 N N . ALA A 1 228 ? 12.726 16.896 -9.526 1.00 67.69 228 ALA A N 1
ATOM 1698 C CA . ALA A 1 228 ? 11.305 17.130 -9.723 1.00 67.69 228 ALA A CA 1
ATOM 1699 C C . ALA A 1 228 ? 11.065 18.367 -10.591 1.00 67.69 228 ALA A C 1
ATOM 1701 O O . ALA A 1 228 ? 11.767 19.371 -10.473 1.00 67.69 228 ALA A O 1
ATOM 1702 N N . LEU A 1 229 ? 10.051 18.286 -11.447 1.00 65.69 229 LEU A N 1
ATOM 1703 C CA . LEU A 1 229 ? 9.562 19.406 -12.236 1.00 65.69 229 LEU A CA 1
ATOM 1704 C C . LEU A 1 229 ? 8.397 20.065 -11.482 1.00 65.69 229 LEU A C 1
ATOM 1706 O O . LEU A 1 229 ? 7.381 19.421 -11.234 1.00 65.69 229 LEU A O 1
ATOM 1710 N N . GLY A 1 230 ? 8.557 21.340 -11.117 1.00 60.41 230 GLY A N 1
ATOM 1711 C CA . GLY A 1 230 ? 7.573 22.109 -10.344 1.00 60.41 230 GLY A CA 1
ATOM 1712 C C . GLY A 1 230 ? 7.691 21.943 -8.820 1.00 60.41 230 GLY A C 1
ATOM 1713 O O . GLY A 1 230 ? 8.226 20.956 -8.317 1.00 60.41 230 GLY A O 1
ATOM 1714 N N . GLU A 1 231 ? 7.191 22.934 -8.075 1.00 53.81 231 GLU A N 1
ATOM 1715 C CA . GLU A 1 231 ? 7.334 23.017 -6.608 1.00 53.81 231 GLU A CA 1
ATOM 1716 C C . GLU A 1 231 ? 6.151 22.414 -5.824 1.00 53.81 231 GLU A C 1
ATOM 1718 O O . GLU A 1 231 ? 6.213 22.289 -4.603 1.00 53.81 231 GLU A O 1
ATOM 1723 N N . GLY A 1 232 ? 5.074 22.004 -6.503 1.00 51.81 232 GLY A N 1
ATOM 1724 C CA . GLY A 1 232 ? 3.839 21.541 -5.864 1.00 51.81 232 GLY A CA 1
ATOM 1725 C C . GLY A 1 232 ? 3.615 20.033 -5.949 1.00 51.81 232 GLY A C 1
ATOM 1726 O O . GLY A 1 232 ? 3.877 19.407 -6.972 1.00 51.81 232 GLY A O 1
ATOM 1727 N N . CYS A 1 233 ? 3.045 19.453 -4.893 1.00 52.22 233 CYS A N 1
ATOM 1728 C CA . CYS A 1 233 ? 2.299 18.200 -4.991 1.00 52.22 233 CYS A CA 1
ATOM 1729 C C . CYS A 1 233 ? 0.970 18.559 -5.666 1.00 52.22 233 CYS A C 1
ATOM 1731 O O . CYS A 1 233 ? 0.109 19.141 -5.007 1.00 52.22 233 CYS A O 1
ATOM 1733 N N . GLY A 1 234 ? 0.838 18.347 -6.980 1.00 47.44 234 GLY A N 1
ATOM 1734 C CA . GLY A 1 234 ? -0.380 18.707 -7.715 1.00 47.44 234 GLY A CA 1
ATOM 1735 C C . GLY A 1 234 ? -1.636 18.227 -6.980 1.00 47.44 234 GLY A C 1
ATOM 1736 O O . GLY A 1 234 ? -1.667 17.101 -6.483 1.00 47.44 234 GLY A O 1
ATOM 1737 N N . GLN A 1 235 ? -2.651 19.090 -6.857 1.00 41.59 235 GLN A N 1
ATOM 1738 C CA . GLN A 1 235 ? -3.947 18.686 -6.311 1.00 41.59 235 GLN A CA 1
ATOM 1739 C C . GLN A 1 235 ? -4.448 17.451 -7.074 1.00 41.59 235 GLN A C 1
ATOM 1741 O O . GLN A 1 235 ? -4.399 17.449 -8.300 1.00 41.59 235 GLN A O 1
ATOM 1746 N N . ALA A 1 236 ? -4.861 16.426 -6.319 1.00 34.62 236 ALA A N 1
ATOM 1747 C CA . ALA A 1 236 ? -5.500 15.176 -6.742 1.00 34.62 236 ALA A CA 1
ATOM 1748 C C . ALA A 1 236 ? -5.571 14.957 -8.267 1.00 34.62 236 ALA A C 1
ATOM 1750 O O . ALA A 1 236 ? -6.520 15.346 -8.939 1.00 34.62 236 ALA A O 1
ATOM 1751 N N . GLY A 1 237 ? -4.529 14.328 -8.792 1.00 37.09 237 GLY A N 1
ATOM 1752 C CA . GLY A 1 237 ? -4.327 14.057 -10.207 1.00 37.09 237 GLY A CA 1
ATOM 1753 C C . GLY A 1 237 ? -2.862 13.700 -10.339 1.00 37.09 237 GLY A C 1
ATOM 1754 O O . GLY A 1 237 ? -2.000 14.437 -9.870 1.00 37.09 237 GLY A O 1
ATOM 1755 N N . TRP A 1 238 ? -2.557 12.499 -10.798 1.00 40.91 238 TRP A N 1
ATOM 1756 C CA . TRP A 1 238 ? -1.178 12.041 -10.835 1.00 40.91 238 TRP A CA 1
ATOM 1757 C C . TRP A 1 238 ? -0.595 12.628 -12.123 1.00 40.91 238 TRP A C 1
ATOM 1759 O O . TRP A 1 238 ? -1.343 12.914 -13.051 1.00 40.91 238 TRP A O 1
ATOM 1769 N N . TRP A 1 239 ? 0.703 12.869 -12.213 1.00 39.94 239 TRP A N 1
ATOM 1770 C CA . TRP A 1 239 ? 1.238 13.528 -13.402 1.00 39.94 239 TRP A CA 1
ATOM 1771 C C . TRP A 1 239 ? 2.653 13.031 -13.687 1.00 39.94 239 TRP A C 1
ATOM 1773 O O . TRP A 1 239 ? 3.485 12.935 -12.782 1.00 39.94 239 TRP A O 1
ATOM 1783 N N . LEU A 1 240 ? 2.924 12.713 -14.950 1.00 43.66 240 LEU A N 1
ATOM 1784 C CA . LEU A 1 240 ? 4.233 12.315 -15.459 1.00 43.66 240 LEU A CA 1
ATOM 1785 C C . LEU A 1 240 ? 4.618 13.212 -16.636 1.00 43.66 240 LEU A C 1
ATOM 1787 O O . LEU A 1 240 ? 3.794 13.435 -17.515 1.00 43.66 240 LEU A O 1
ATOM 1791 N N . ALA A 1 241 ? 5.864 13.693 -16.665 1.00 39.03 241 ALA A N 1
ATOM 1792 C CA . ALA A 1 241 ? 6.435 14.406 -17.808 1.00 39.03 241 ALA A CA 1
ATOM 1793 C C . ALA A 1 241 ? 7.448 13.507 -18.535 1.00 39.03 241 ALA A C 1
ATOM 1795 O O . ALA A 1 241 ? 8.315 12.909 -17.888 1.00 39.03 241 ALA A O 1
ATOM 1796 N N . ALA A 1 242 ? 7.339 13.414 -19.866 1.00 42.50 242 ALA A N 1
ATOM 1797 C CA . ALA A 1 242 ? 8.222 12.616 -20.719 1.00 42.50 242 ALA A CA 1
ATOM 1798 C C . ALA A 1 242 ? 8.666 13.386 -21.975 1.00 42.50 242 ALA A C 1
ATOM 1800 O O . ALA A 1 242 ? 7.824 13.998 -22.633 1.00 42.50 242 ALA A O 1
ATOM 1801 N N . ASP A 1 243 ? 9.959 13.317 -22.323 1.00 35.03 243 ASP A N 1
ATOM 1802 C CA . ASP A 1 243 ? 10.553 14.091 -23.430 1.00 35.03 243 ASP A CA 1
ATOM 1803 C C . ASP A 1 243 ? 11.716 13.353 -24.149 1.00 35.03 243 ASP A C 1
ATOM 1805 O O . ASP A 1 243 ? 12.391 12.502 -23.554 1.00 35.03 243 ASP A O 1
ATOM 1809 N N . LYS A 1 244 ? 11.959 13.670 -25.433 1.00 33.47 244 LYS A N 1
ATOM 1810 C CA . LYS A 1 244 ? 13.075 13.183 -26.270 1.00 33.47 244 LYS A CA 1
ATOM 1811 C C . LYS A 1 244 ? 14.059 14.326 -26.560 1.00 33.47 244 LYS A C 1
ATOM 1813 O O . LYS A 1 244 ? 13.684 15.374 -27.061 1.00 33.47 244 LYS A O 1
ATOM 1818 N N . ALA A 1 245 ? 15.349 14.102 -26.305 1.00 33.06 245 ALA A N 1
ATOM 1819 C CA . ALA A 1 245 ? 16.406 15.093 -26.551 1.00 33.06 245 ALA A CA 1
ATOM 1820 C C . ALA A 1 245 ? 16.553 15.491 -28.048 1.00 33.06 245 ALA A C 1
ATOM 1822 O O . ALA A 1 245 ? 16.310 14.637 -28.905 1.00 33.06 245 ALA A O 1
ATOM 1823 N N . PRO A 1 246 ? 17.049 16.711 -28.379 1.00 41.94 246 PRO A N 1
ATOM 1824 C CA . PRO A 1 246 ? 17.542 17.759 -27.480 1.00 41.94 246 PRO A CA 1
ATOM 1825 C C . PRO A 1 246 ? 16.446 18.798 -27.188 1.00 41.94 246 PRO A C 1
ATOM 1827 O O . PRO A 1 246 ? 15.997 19.494 -28.091 1.00 41.94 246 PRO A O 1
ATOM 1830 N N . ALA A 1 247 ? 16.019 18.902 -25.930 1.00 37.06 247 ALA A N 1
ATOM 1831 C CA . ALA A 1 247 ? 14.863 19.705 -25.552 1.00 37.06 247 ALA A CA 1
ATOM 1832 C C . ALA A 1 247 ? 15.237 20.936 -24.721 1.00 37.06 247 ALA A C 1
ATOM 1834 O O . ALA A 1 247 ? 15.977 20.849 -23.738 1.00 37.06 247 ALA A O 1
ATOM 1835 N N . SER A 1 248 ? 14.705 22.080 -25.139 1.00 31.00 248 SER A N 1
ATOM 1836 C CA . SER A 1 248 ? 14.694 23.351 -24.427 1.00 31.00 248 SER A CA 1
ATOM 1837 C C . SER A 1 248 ? 13.312 23.551 -23.798 1.00 31.00 248 SER A C 1
ATOM 1839 O O . SER A 1 248 ? 12.382 23.936 -24.497 1.00 31.00 248 SER A O 1
ATOM 1841 N N . GLY A 1 249 ? 13.185 23.320 -22.490 1.00 37.00 249 GLY A N 1
ATOM 1842 C CA . GLY A 1 249 ? 11.958 23.591 -21.726 1.00 37.00 249 GLY A CA 1
ATOM 1843 C C . GLY A 1 249 ? 11.114 22.351 -21.388 1.00 37.00 249 GLY A C 1
ATOM 1844 O O . GLY A 1 249 ? 11.428 21.253 -21.842 1.00 37.00 249 GLY A O 1
ATOM 1845 N N . PRO A 1 250 ? 10.075 22.500 -20.540 1.00 35.69 250 PRO A N 1
ATOM 1846 C CA . PRO A 1 250 ? 9.146 21.430 -20.178 1.00 35.69 250 PRO A CA 1
ATOM 1847 C C . PRO A 1 250 ? 8.157 21.157 -21.324 1.00 35.69 250 PRO A C 1
ATOM 1849 O O . PRO A 1 250 ? 6.955 21.362 -21.182 1.00 35.69 250 PRO A O 1
ATOM 1852 N N . ASP A 1 251 ? 8.656 20.689 -22.464 1.00 32.88 251 ASP A N 1
ATOM 1853 C CA . ASP A 1 251 ? 7.817 20.187 -23.552 1.00 32.88 251 ASP A CA 1
ATOM 1854 C C . ASP A 1 251 ? 7.566 18.690 -23.327 1.00 32.88 251 ASP A C 1
ATOM 1856 O O . ASP A 1 251 ? 8.255 17.819 -23.848 1.00 32.88 251 ASP A O 1
ATOM 1860 N N . GLY A 1 252 ? 6.570 18.370 -22.500 1.00 34.56 252 GLY A N 1
ATOM 1861 C CA . GLY A 1 252 ? 6.230 16.986 -22.173 1.00 34.56 252 GLY A CA 1
ATOM 1862 C C . GLY A 1 252 ? 4.766 16.846 -21.787 1.00 34.56 252 GLY A C 1
ATOM 1863 O O . GLY A 1 252 ? 4.276 17.533 -20.895 1.00 34.56 252 GLY A O 1
ATOM 1864 N N . ARG A 1 253 ? 4.051 15.959 -22.483 1.00 39.94 253 ARG A N 1
ATOM 1865 C CA . ARG A 1 253 ? 2.637 15.651 -22.236 1.00 39.94 253 ARG A CA 1
ATOM 1866 C C . ARG A 1 253 ? 2.457 15.146 -20.803 1.00 39.94 253 ARG A C 1
ATOM 1868 O O . ARG A 1 253 ? 3.187 14.253 -20.380 1.00 39.94 253 ARG A O 1
ATOM 1875 N N . ILE A 1 254 ? 1.477 15.714 -20.104 1.00 36.53 254 ILE A N 1
ATOM 1876 C CA . ILE A 1 254 ? 1.1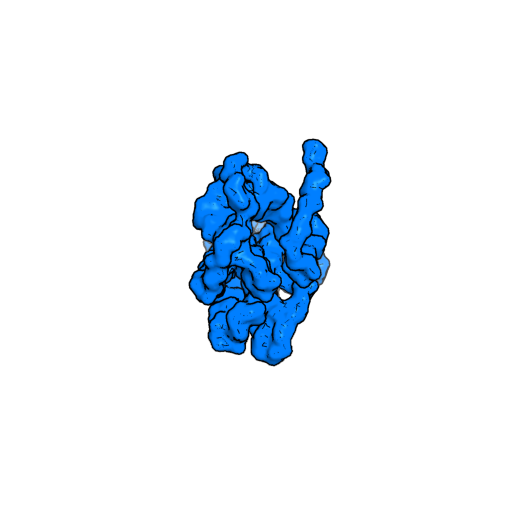58 15.389 -18.719 1.00 36.53 254 ILE A CA 1
ATOM 1877 C C . ILE A 1 254 ? 0.084 14.298 -18.709 1.00 36.53 254 ILE A C 1
ATOM 1879 O O . ILE A 1 254 ? -1.056 14.565 -19.080 1.00 36.53 254 ILE A O 1
ATOM 1883 N N . ASP A 1 255 ? 0.446 13.074 -18.329 1.00 38.03 255 ASP A N 1
ATOM 1884 C CA . ASP A 1 255 ? -0.517 11.980 -18.143 1.00 38.03 255 ASP A CA 1
ATOM 1885 C C . ASP A 1 255 ? -0.564 11.550 -16.676 1.00 38.03 255 ASP A C 1
ATOM 1887 O O . ASP A 1 255 ? 0.464 11.494 -15.992 1.00 38.03 255 ASP A O 1
ATOM 1891 N N . SER A 1 256 ? -1.772 11.255 -16.200 1.00 36.19 256 SER A N 1
ATOM 1892 C CA . SER A 1 256 ? -2.025 10.764 -14.854 1.00 36.19 256 SER A CA 1
ATOM 1893 C C . SER A 1 256 ? -1.935 9.254 -14.769 1.00 36.19 256 SER A C 1
ATOM 1895 O O . SER A 1 256 ? -2.120 8.547 -15.734 1.00 36.19 256 SER A O 1
ATOM 1897 N N . LEU A 1 257 ? -1.590 8.704 -13.622 1.00 38.41 257 LEU A N 1
ATOM 1898 C CA . LEU A 1 257 ? -2.086 7.405 -13.176 1.00 38.41 257 LEU A CA 1
ATOM 1899 C C . LEU A 1 257 ? -3.361 7.725 -12.324 1.00 38.41 257 LEU A C 1
ATOM 1901 O O . LEU A 1 257 ? -3.461 8.807 -11.777 1.00 38.41 257 LEU A O 1
ATOM 1905 N N . GLY A 1 258 ? -4.435 6.927 -12.353 1.00 34.69 258 GLY A N 1
ATOM 1906 C CA . GLY A 1 258 ? -5.833 7.419 -12.144 1.00 34.69 258 GLY A CA 1
ATOM 1907 C C . GLY A 1 258 ? -6.195 8.082 -10.795 1.00 34.69 258 GLY A C 1
ATOM 1908 O O . GLY A 1 258 ? -5.659 7.733 -9.767 1.00 34.69 258 GLY A O 1
ATOM 1909 N N . LEU A 1 259 ? -7.151 9.004 -10.674 1.00 34.97 259 LEU A N 1
ATOM 1910 C CA . LEU A 1 259 ? -8.589 8.934 -10.997 1.00 34.97 259 LEU A CA 1
ATOM 1911 C C . LEU A 1 259 ? -9.017 10.361 -11.405 1.00 34.97 259 LEU A C 1
ATOM 1913 O O . LEU A 1 259 ? -8.684 11.289 -10.677 1.00 34.97 259 LEU A O 1
ATOM 1917 N N . ASP A 1 260 ? -9.667 10.649 -12.536 1.00 33.28 260 ASP A N 1
ATOM 1918 C CA . ASP A 1 260 ? -10.732 9.939 -13.259 1.00 33.28 260 ASP A CA 1
ATOM 1919 C C . ASP A 1 260 ? -10.317 8.990 -14.401 1.00 33.28 260 ASP A C 1
ATOM 1921 O O . ASP A 1 260 ? -9.550 9.333 -15.296 1.00 33.28 260 ASP A O 1
ATOM 1925 N N . GLY A 1 261 ? -10.944 7.806 -14.421 1.00 36.16 261 GLY A N 1
ATOM 1926 C CA . GLY A 1 261 ? -10.913 6.861 -15.540 1.00 36.16 261 GLY A CA 1
ATOM 1927 C C . GLY A 1 261 ? -9.717 5.909 -15.520 1.00 36.16 261 GLY A C 1
ATOM 1928 O O . GLY A 1 261 ? -8.571 6.303 -15.705 1.00 36.16 261 GLY A O 1
ATOM 1929 N N . ALA A 1 262 ? -9.997 4.611 -15.389 1.00 35.06 262 ALA A N 1
ATOM 1930 C CA . ALA A 1 262 ? -9.073 3.467 -15.427 1.00 35.06 262 ALA A CA 1
ATOM 1931 C C . ALA A 1 262 ? -8.202 3.343 -16.703 1.00 35.06 262 ALA A C 1
ATOM 1933 O O . ALA A 1 262 ? -7.596 2.304 -16.958 1.00 35.06 262 ALA A O 1
ATOM 1934 N N . VAL A 1 263 ? -8.148 4.382 -17.530 1.00 36.75 263 VAL A N 1
ATOM 1935 C CA . VAL A 1 263 ? -7.480 4.424 -18.818 1.00 36.75 263 VAL A CA 1
ATOM 1936 C C . VAL A 1 263 ? -5.981 4.558 -18.630 1.00 36.75 263 VAL A C 1
ATOM 1938 O O . VAL A 1 263 ? -5.274 3.853 -19.317 1.00 36.75 263 VAL A O 1
ATOM 1941 N N . ALA A 1 264 ? -5.437 5.323 -17.691 1.00 45.59 264 ALA A N 1
ATOM 1942 C CA . ALA A 1 264 ? -4.033 5.709 -17.834 1.00 45.59 264 ALA A CA 1
ATOM 1943 C C . ALA A 1 264 ? -2.981 4.663 -17.381 1.00 45.59 264 ALA A C 1
ATOM 1945 O O . ALA A 1 264 ? -2.041 4.383 -18.126 1.00 45.59 264 ALA A O 1
ATOM 1946 N N . VAL A 1 265 ? -3.191 3.952 -16.259 1.00 42.75 265 VAL A N 1
ATOM 1947 C CA . VAL A 1 265 ? -2.382 2.753 -15.916 1.00 42.75 265 VAL A CA 1
ATOM 1948 C C . VAL A 1 265 ? -2.628 1.648 -16.944 1.00 42.75 265 VAL A C 1
ATOM 1950 O O . VAL A 1 265 ? -1.696 1.017 -17.431 1.00 42.75 265 VAL A O 1
ATOM 1953 N N . ALA A 1 266 ? -3.891 1.427 -17.319 1.00 38.62 266 ALA A N 1
ATOM 1954 C CA . ALA A 1 266 ? -4.249 0.413 -18.301 1.00 38.62 266 ALA A CA 1
ATOM 1955 C C . ALA A 1 266 ? -3.785 0.766 -19.728 1.00 38.62 266 ALA A C 1
ATOM 1957 O O . ALA A 1 266 ? -3.707 -0.133 -20.553 1.00 38.62 266 ALA A O 1
ATOM 1958 N N . THR A 1 267 ? -3.479 2.031 -20.028 1.00 44.09 267 THR A N 1
ATOM 1959 C CA . THR A 1 267 ? -2.900 2.516 -21.295 1.00 44.09 267 THR A CA 1
ATOM 1960 C C . THR A 1 267 ? -1.395 2.320 -21.263 1.00 44.09 267 THR A C 1
ATOM 1962 O O . THR A 1 267 ? -0.867 1.698 -22.176 1.00 44.09 267 THR A O 1
ATOM 1965 N N . LEU A 1 268 ? -0.719 2.665 -20.158 1.00 47.69 268 LEU A N 1
ATOM 1966 C CA . LEU A 1 268 ? 0.682 2.279 -19.921 1.00 47.69 268 LEU A CA 1
ATOM 1967 C C . LEU A 1 268 ? 0.892 0.756 -19.966 1.00 47.69 268 LEU A C 1
ATOM 1969 O O . LEU A 1 268 ? 1.964 0.293 -20.343 1.00 47.69 268 LEU A O 1
ATOM 1973 N N . LEU A 1 269 ? -0.137 -0.025 -19.619 1.00 46.19 269 LEU A N 1
ATOM 1974 C CA . LEU A 1 269 ? -0.160 -1.488 -19.691 1.00 46.19 269 LEU A CA 1
ATOM 1975 C C . LEU A 1 269 ? -0.758 -2.056 -20.994 1.00 46.19 269 LEU A C 1
ATOM 1977 O O . LEU A 1 269 ? -0.662 -3.265 -21.199 1.00 46.19 269 LEU A O 1
ATOM 1981 N N . ARG A 1 270 ? -1.299 -1.254 -21.920 1.00 40.72 270 ARG A N 1
ATOM 1982 C CA . ARG A 1 270 ? -1.822 -1.736 -23.223 1.00 40.72 270 ARG A CA 1
ATOM 1983 C C . ARG A 1 270 ? -1.052 -1.215 -24.433 1.00 40.72 270 ARG A C 1
ATOM 1985 O O . ARG A 1 270 ? -0.874 -1.967 -25.380 1.00 40.72 270 ARG A O 1
ATOM 1992 N N . GLU A 1 271 ? -0.501 -0.007 -24.370 1.00 38.38 271 GLU A N 1
ATOM 1993 C CA . GLU A 1 271 ? 0.199 0.639 -25.485 1.00 38.38 271 GLU A CA 1
ATOM 1994 C C . GLU A 1 271 ? 1.665 0.937 -25.125 1.00 38.38 271 GLU A C 1
ATOM 1996 O O . GLU A 1 271 ? 1.990 1.379 -24.021 1.00 38.38 271 GLU A O 1
ATOM 2001 N N . ALA A 1 272 ? 2.587 0.635 -26.040 1.00 37.22 272 ALA A N 1
ATOM 2002 C CA . ALA A 1 272 ? 4.016 0.912 -25.895 1.00 37.22 272 ALA A CA 1
ATOM 2003 C C . ALA A 1 272 ? 4.305 2.327 -26.408 1.00 37.22 272 ALA A C 1
ATOM 2005 O O . ALA A 1 272 ? 4.822 2.467 -27.505 1.00 37.22 272 ALA A O 1
ATOM 2006 N N . LEU A 1 273 ? 3.872 3.351 -25.664 1.00 41.41 273 LEU A N 1
ATOM 2007 C CA . LEU A 1 273 ? 3.765 4.754 -26.095 1.00 41.41 273 LEU A CA 1
ATOM 2008 C C . LEU A 1 273 ? 4.733 5.195 -27.214 1.00 41.41 273 LEU A C 1
ATOM 2010 O O . LEU A 1 273 ? 5.900 5.511 -26.958 1.00 41.41 273 LEU A O 1
ATOM 2014 N N . PRO A 1 274 ? 4.195 5.439 -28.418 1.00 33.03 274 PRO A N 1
ATOM 2015 C CA . PRO A 1 274 ? 4.580 6.583 -29.210 1.00 33.03 274 PRO A CA 1
ATOM 2016 C C . PRO A 1 274 ? 3.374 7.563 -29.265 1.00 33.03 274 PRO A C 1
ATOM 2018 O O . PRO A 1 274 ? 2.233 7.173 -29.071 1.00 33.03 274 PRO A O 1
ATOM 2021 N N . TRP A 1 275 ? 3.628 8.842 -29.550 1.00 26.94 275 TRP A N 1
ATOM 2022 C CA . TRP A 1 275 ? 2.671 9.900 -29.963 1.00 26.94 275 TRP A CA 1
ATOM 2023 C C . TRP A 1 275 ? 1.688 10.605 -28.966 1.00 26.94 275 TRP A C 1
ATOM 2025 O O . TRP A 1 275 ? 1.365 10.170 -27.863 1.00 26.94 275 TRP A O 1
ATOM 2035 N N . ARG A 1 276 ? 1.341 11.843 -29.387 1.00 30.12 276 ARG A N 1
ATOM 2036 C CA . ARG A 1 276 ? 0.735 13.019 -28.700 1.00 30.12 276 ARG A CA 1
ATOM 2037 C C . ARG A 1 276 ? -0.759 12.896 -28.365 1.00 30.12 276 ARG A C 1
ATOM 2039 O O . ARG A 1 276 ? -1.478 12.307 -29.155 1.00 30.12 276 ARG A O 1
ATOM 2046 N N . VAL A 1 277 ? -1.224 13.655 -27.357 1.00 26.72 277 VAL A N 1
ATOM 2047 C CA . VAL A 1 277 ? -2.557 14.302 -27.314 1.00 26.72 277 VAL A CA 1
ATOM 2048 C C . VAL A 1 277 ? -2.482 15.597 -26.477 1.00 26.72 277 VAL A C 1
ATOM 2050 O O . VAL A 1 277 ? -2.151 15.559 -25.298 1.00 26.72 277 VAL A O 1
ATOM 2053 N N . ALA A 1 278 ? -2.789 16.735 -27.106 1.00 24.06 278 ALA A N 1
ATOM 2054 C CA . ALA A 1 278 ? -3.343 17.941 -26.471 1.00 24.06 278 ALA A CA 1
ATOM 2055 C C . ALA A 1 278 ? -4.860 17.923 -26.774 1.00 24.06 278 ALA A C 1
ATOM 2057 O O . ALA A 1 278 ? -5.240 17.401 -27.820 1.00 24.06 278 ALA A O 1
ATOM 2058 N N . LYS A 1 279 ? -5.792 18.409 -25.950 1.00 22.69 279 LYS A N 1
ATOM 2059 C CA . LYS A 1 279 ? -5.831 19.625 -25.123 1.00 22.69 279 LYS A CA 1
ATOM 2060 C C . LYS A 1 279 ? -6.696 19.399 -23.872 1.00 22.69 279 LYS A C 1
ATOM 2062 O O . LYS A 1 279 ? -7.715 18.722 -23.968 1.00 22.69 279 LYS A O 1
ATOM 2067 N N . ALA A 1 280 ? -6.384 20.095 -22.783 1.00 25.34 280 ALA A N 1
ATOM 2068 C CA . ALA A 1 280 ? -7.405 20.627 -21.879 1.00 25.34 280 ALA A CA 1
ATOM 2069 C C . ALA A 1 280 ? -7.367 22.159 -22.025 1.00 25.34 280 ALA A C 1
ATOM 2071 O O . ALA A 1 280 ? -6.265 22.696 -22.096 1.00 25.34 280 ALA A O 1
ATOM 2072 N N . ALA A 1 281 ? -8.553 22.760 -22.201 1.00 27.00 281 ALA A N 1
ATOM 2073 C CA . ALA A 1 281 ? -8.873 24.153 -22.569 1.00 27.00 281 ALA A CA 1
ATOM 2074 C C . ALA A 1 281 ? -7.720 25.174 -22.600 1.00 27.00 281 ALA A C 1
ATOM 2076 O O . ALA A 1 281 ? -7.154 25.470 -21.527 1.00 27.00 281 ALA A O 1
#

Radius of gyration: 26.58 Å; chains: 1; bounding box: 56×44×82 Å